Protein AF-A0A432GEK9-F1 (afdb_monomer_lite)

Radius of gyration: 18.97 Å; chains: 1; bounding box: 52×30×55 Å

pLDDT: mean 87.81, std 14.21, range [31.92, 98.75]

Foldseek 3Di:
DVLLVCLQVPALVCSLVVVVVVCCVPDPFQKKKKFKDFDDVADDTPDIDIGLFDPVLVVQCVVCVVVQQVRVVQVVDALAKDKSCVRPPLVRLCPDPCCVRHCLVRLALIKIKHWHADPFARIIIIIMGGHNDNVDYQDPVNSVVCSVCVVVSVVSSLSSNVVNVPVVDDPPDFDWDDPLQQFTRDGDPVVSVVQCVVPVPDGHRGRDPVVSCVSNDPPCVVVVPPD

Secondary structure (DSSP, 8-state):
-HHHHHHHHS-TTTHHHHHHHHHTTTS--SEEEEEEEEEESEEEEEEEEEES--HHHHHHHTTTGGG-HHHHHHHHSTT-EEEHHHHS-HHHHTTSHHIIIIIGGGT-SEEEEEEEE-TTT-EEEEEEEEES-TT-PPPHHHHHHHHHHHHHHHHHHHHHHHHHHHHHS-TT---EEE-TTSBEEEE-HHHHHHHHHH-TT--SSBPPHHHHHHHH-GGGGGSTT--

Sequence (227 aa):
MELYRGTRSVTGSDFRKWALELLTRFVRFDSAFWGMGYMIDEIVVTAFTLHNQPLEMMVNYERWKELDPLVEHLACAPGTTIDMFDVISQEEFSKTEMYKDHSKPFGIEQTLATLAMDPVTRLLNAVSIYRSDPLQYFSPDEKAFMQFITPHLIEAATLNYFHGLLLEGEHGSSIVVSSHDGMLYQVESEVAGLLQREWPEWKGPALPEPLRQKVCGEDFSSYQQCH

Structure (mmCIF, N/CA/C/O backbone):
data_AF-A0A432GEK9-F1
#
_entry.id   AF-A0A432GEK9-F1
#
loop_
_atom_site.group_PDB
_atom_site.id
_atom_site.type_symbol
_atom_site.label_atom_id
_atom_site.label_alt_id
_atom_site.label_comp_id
_atom_site.label_asym_id
_atom_site.label_entity_id
_atom_site.label_seq_id
_atom_site.pdbx_PDB_ins_code
_atom_site.Cartn_x
_atom_site.Cartn_y
_atom_site.Cartn_z
_atom_site.occupancy
_atom_site.B_iso_or_equiv
_atom_site.auth_seq_id
_atom_site.auth_comp_id
_atom_site.auth_asym_id
_atom_site.auth_atom_id
_atom_site.pdbx_PDB_model_num
ATOM 1 N N . MET A 1 1 ? -15.568 -4.581 -15.318 1.00 70.06 1 MET A N 1
ATOM 2 C CA . MET A 1 1 ? -15.703 -3.864 -16.612 1.00 70.06 1 MET A CA 1
ATOM 3 C C . MET A 1 1 ? -15.447 -2.369 -16.482 1.00 70.06 1 MET A C 1
ATOM 5 O O . MET A 1 1 ? -14.711 -1.855 -17.305 1.00 70.06 1 MET A O 1
ATOM 9 N N . GLU A 1 2 ? -16.015 -1.668 -15.495 1.00 91.94 2 GLU A N 1
ATOM 10 C CA . GLU A 1 2 ? -15.808 -0.215 -15.339 1.00 91.94 2 GLU A CA 1
ATOM 11 C C . GLU A 1 2 ? -14.347 0.149 -15.031 1.00 91.94 2 GLU A C 1
ATOM 13 O O . GLU A 1 2 ? -13.762 0.914 -15.789 1.00 91.94 2 GLU A O 1
ATOM 18 N N . LEU A 1 3 ? -13.726 -0.502 -14.036 1.00 92.69 3 LEU A N 1
ATOM 19 C CA . LEU A 1 3 ? -12.308 -0.323 -13.681 1.00 92.69 3 LEU A CA 1
ATOM 20 C C . LEU A 1 3 ? -11.372 -0.399 -14.904 1.00 92.69 3 LEU A C 1
ATOM 22 O O . LEU A 1 3 ? -10.622 0.530 -15.181 1.00 92.69 3 LEU A O 1
ATOM 26 N N . TYR A 1 4 ? -11.485 -1.473 -15.691 1.00 91.88 4 TYR A N 1
ATOM 27 C CA . TYR A 1 4 ? -10.671 -1.674 -16.893 1.00 91.88 4 TYR A CA 1
ATOM 28 C C . TYR A 1 4 ? -11.045 -0.769 -18.074 1.00 91.88 4 TYR A C 1
ATOM 30 O O . TYR A 1 4 ? -10.225 -0.567 -18.959 1.00 91.88 4 TYR A O 1
ATOM 38 N N . ARG A 1 5 ? -12.265 -0.218 -18.129 1.00 89.56 5 ARG A N 1
ATOM 39 C CA . ARG A 1 5 ? -12.601 0.825 -19.116 1.00 89.56 5 ARG A CA 1
ATOM 40 C C . ARG A 1 5 ? -11.916 2.142 -18.765 1.00 89.56 5 ARG A C 1
ATOM 42 O O . ARG A 1 5 ? -11.443 2.826 -19.668 1.00 89.56 5 ARG A O 1
ATOM 49 N N . GLY A 1 6 ? -11.817 2.439 -17.468 1.00 88.44 6 GLY A N 1
ATOM 50 C CA . GLY A 1 6 ? -11.138 3.620 -16.942 1.00 88.44 6 GLY A CA 1
ATOM 51 C C . GLY A 1 6 ? -9.691 3.752 -17.410 1.00 88.44 6 GLY A C 1
ATOM 52 O O . GLY A 1 6 ? -9.223 4.869 -17.599 1.00 88.44 6 GLY A O 1
ATOM 53 N N . THR A 1 7 ? -9.004 2.637 -17.688 1.00 89.12 7 THR A N 1
ATOM 54 C CA . THR A 1 7 ? -7.581 2.644 -18.072 1.00 89.12 7 THR A CA 1
ATOM 55 C C . THR A 1 7 ? -7.296 3.405 -19.363 1.00 89.12 7 THR A C 1
ATOM 57 O O . THR A 1 7 ? -6.169 3.843 -19.566 1.00 89.12 7 THR A O 1
ATOM 60 N N . ARG A 1 8 ? -8.309 3.591 -20.219 1.00 85.12 8 ARG A N 1
ATOM 61 C CA . ARG A 1 8 ? -8.209 4.330 -21.487 1.00 85.12 8 ARG A CA 1
ATOM 62 C C . ARG A 1 8 ? -8.880 5.700 -21.454 1.00 85.12 8 ARG A C 1
ATOM 64 O O . ARG A 1 8 ? -8.660 6.501 -22.351 1.00 85.12 8 ARG A O 1
ATOM 71 N N . SER A 1 9 ? -9.763 5.940 -20.485 1.00 83.12 9 SER A N 1
ATOM 72 C CA . SER A 1 9 ? -10.611 7.138 -20.448 1.00 83.12 9 SER A CA 1
ATOM 73 C C . SER A 1 9 ? -10.241 8.122 -19.344 1.00 83.12 9 SER A C 1
ATOM 75 O O . SER A 1 9 ? -10.678 9.267 -19.400 1.00 83.12 9 SER A O 1
ATOM 77 N N . VAL A 1 10 ? -9.489 7.685 -18.333 1.00 84.81 10 VAL A N 1
ATOM 78 C CA . VAL A 1 10 ? -9.011 8.528 -17.232 1.00 84.81 10 VAL A CA 1
ATOM 79 C C . VAL A 1 10 ? -7.531 8.829 -17.445 1.00 84.81 10 VAL A C 1
ATOM 81 O O . VAL A 1 10 ? -6.749 7.945 -17.799 1.00 84.81 10 VAL A O 1
ATOM 84 N N . THR A 1 11 ? -7.152 10.085 -17.236 1.00 79.88 11 THR A N 1
ATOM 85 C CA . THR A 1 11 ? -5.766 10.559 -17.274 1.00 79.88 11 THR A CA 1
ATOM 86 C C . THR A 1 11 ? -4.898 9.827 -16.250 1.00 79.88 11 THR A C 1
ATOM 88 O O . THR A 1 11 ? -5.346 9.527 -15.142 1.00 79.88 11 THR A O 1
ATOM 91 N N . GLY A 1 12 ? -3.631 9.585 -16.605 1.00 72.69 12 GLY A N 1
ATOM 92 C CA . GLY A 1 12 ? -2.676 8.847 -15.767 1.00 72.69 12 GLY A CA 1
ATOM 93 C C . GLY A 1 12 ? -2.560 9.371 -14.333 1.00 72.69 12 GLY A C 1
ATOM 94 O O . GLY A 1 12 ? -2.533 8.596 -13.378 1.00 72.69 12 GLY A O 1
ATOM 95 N N . SER A 1 13 ? -2.560 10.697 -14.171 1.00 73.00 13 SER A N 1
ATOM 96 C CA . SER A 1 13 ? -2.470 11.373 -12.871 1.00 73.00 13 SER A CA 1
ATOM 97 C C . SER A 1 13 ? -3.665 11.118 -11.950 1.00 73.00 13 SER A C 1
ATOM 99 O O . SER A 1 13 ? -3.506 11.133 -10.731 1.00 73.00 13 SER A O 1
ATOM 101 N N . ASP A 1 14 ? -4.851 10.872 -12.510 1.00 87.50 14 ASP A N 1
ATOM 102 C CA . ASP A 1 14 ? -6.108 10.821 -11.756 1.00 87.50 14 ASP A CA 1
ATOM 103 C C . ASP A 1 14 ? -6.648 9.400 -11.580 1.00 87.50 14 ASP A C 1
ATOM 105 O O . ASP A 1 14 ? -7.548 9.179 -10.765 1.00 87.50 14 ASP A O 1
ATOM 109 N N . PHE A 1 15 ? -6.094 8.418 -12.297 1.00 93.50 15 PHE A N 1
ATOM 110 C CA . PHE A 1 15 ? -6.635 7.061 -12.337 1.00 93.50 15 PHE A CA 1
ATOM 111 C C . PHE A 1 15 ? -6.737 6.407 -10.959 1.00 93.50 15 PHE A C 1
ATOM 113 O O . PHE A 1 15 ? -7.796 5.886 -10.619 1.00 93.50 15 PHE A O 1
ATOM 120 N N . ARG A 1 16 ? -5.683 6.456 -10.131 1.00 95.19 16 ARG A N 1
ATOM 121 C CA . ARG A 1 16 ? -5.723 5.854 -8.783 1.00 95.19 16 ARG A CA 1
ATOM 122 C C . ARG A 1 16 ? -6.788 6.498 -7.901 1.00 95.19 16 ARG A C 1
ATOM 124 O O 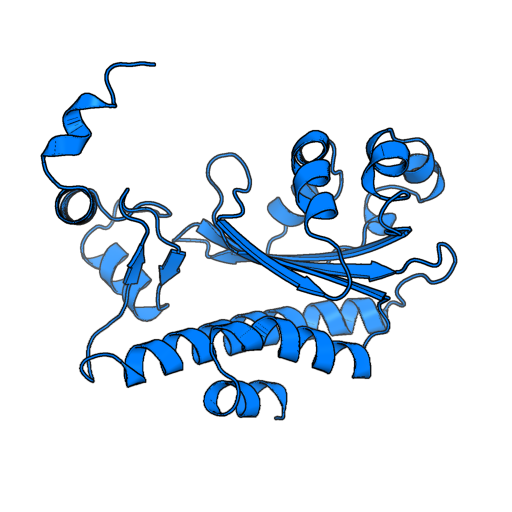. ARG A 1 16 ? -7.521 5.792 -7.216 1.00 95.19 16 ARG A O 1
ATOM 131 N N . LYS A 1 17 ? -6.918 7.827 -7.955 1.00 95.25 17 LYS A N 1
ATOM 132 C CA . LYS A 1 17 ? -7.940 8.559 -7.197 1.00 95.25 17 LYS A CA 1
ATOM 133 C C . LYS A 1 17 ? -9.342 8.168 -7.661 1.00 95.25 17 LYS A C 1
ATOM 135 O O . LYS A 1 17 ? -10.204 7.894 -6.833 1.00 95.25 17 LYS A O 1
ATOM 140 N N . TRP A 1 18 ? -9.549 8.092 -8.973 1.00 96.50 18 TRP A N 1
ATOM 141 C CA . TRP A 1 18 ? -10.802 7.633 -9.568 1.00 96.50 18 TRP A CA 1
ATOM 142 C C . TRP A 1 18 ? -11.123 6.173 -9.215 1.00 96.50 18 TRP A C 1
ATOM 144 O O . TRP A 1 18 ? -12.268 5.849 -8.916 1.00 96.50 18 TRP A O 1
ATOM 154 N N . ALA A 1 19 ? -10.125 5.290 -9.208 1.00 97.50 19 ALA A N 1
ATOM 155 C CA . ALA A 1 19 ? -10.302 3.884 -8.868 1.00 97.50 19 ALA A CA 1
ATOM 156 C C . ALA A 1 19 ? -10.659 3.693 -7.384 1.00 97.50 19 ALA A C 1
ATOM 158 O O . ALA A 1 19 ? -11.518 2.868 -7.072 1.00 97.50 19 ALA A O 1
ATOM 159 N N . LEU A 1 20 ? -10.068 4.488 -6.482 1.00 97.56 20 LEU A N 1
ATOM 160 C CA . LEU A 1 20 ? -10.478 4.545 -5.075 1.00 97.56 20 LEU A CA 1
ATOM 161 C C . LEU A 1 20 ? -11.913 5.070 -4.941 1.00 97.56 20 LEU A C 1
ATOM 163 O O . LEU A 1 20 ? -12.715 4.455 -4.251 1.00 97.56 20 LEU A O 1
ATOM 167 N N . GLU A 1 21 ? -12.288 6.127 -5.663 1.00 96.25 21 GLU A N 1
ATOM 168 C CA . GLU A 1 21 ? -13.678 6.608 -5.681 1.00 96.25 21 GLU A CA 1
ATOM 169 C C . GLU A 1 21 ? -14.650 5.513 -6.155 1.00 96.25 21 GLU A C 1
ATOM 171 O O . GLU A 1 21 ? -15.687 5.281 -5.538 1.00 96.25 21 GLU A O 1
ATOM 176 N N . LEU A 1 22 ? -14.300 4.772 -7.211 1.00 96.38 22 LEU A N 1
ATOM 177 C CA . LEU A 1 22 ? -15.093 3.646 -7.711 1.00 96.38 22 LEU A CA 1
ATOM 178 C C . LEU A 1 22 ? -15.239 2.530 -6.663 1.00 96.38 22 LEU A C 1
ATOM 180 O O . LEU A 1 22 ? -16.301 1.908 -6.581 1.00 96.38 22 LEU A O 1
ATOM 184 N N . LEU A 1 23 ? -14.198 2.283 -5.861 1.00 97.25 23 LEU A N 1
ATOM 185 C CA . LEU A 1 23 ? -14.187 1.261 -4.813 1.00 97.25 23 LEU A CA 1
ATOM 186 C C . LEU A 1 23 ? -15.225 1.537 -3.712 1.00 97.25 23 LEU A C 1
ATOM 188 O O . LEU A 1 23 ? -15.816 0.586 -3.196 1.00 97.25 23 LEU A O 1
ATOM 192 N N . THR A 1 24 ? -15.517 2.812 -3.417 1.00 96.38 24 THR A N 1
ATOM 193 C CA . THR A 1 24 ? -16.504 3.218 -2.389 1.00 96.38 24 THR A CA 1
ATOM 194 C C . THR A 1 24 ? -17.908 2.653 -2.636 1.00 96.38 24 THR A C 1
ATOM 196 O O . THR A 1 24 ? -18.704 2.503 -1.710 1.00 96.38 24 THR A O 1
ATOM 199 N N . ARG A 1 25 ? -18.224 2.289 -3.888 1.00 94.94 25 ARG A N 1
ATOM 200 C CA . ARG A 1 25 ? -19.512 1.691 -4.280 1.00 94.94 25 ARG A CA 1
ATOM 201 C C . ARG A 1 25 ? -19.680 0.243 -3.818 1.00 94.94 25 ARG A C 1
ATOM 203 O O . ARG A 1 25 ? -20.795 -0.271 -3.882 1.00 94.94 25 ARG A O 1
ATOM 210 N N . PHE A 1 26 ? -18.597 -0.416 -3.409 1.00 95.12 26 PHE A N 1
ATOM 211 C CA . PHE A 1 26 ? -18.577 -1.842 -3.071 1.00 95.12 26 PHE A CA 1
ATOM 212 C C . PHE A 1 26 ? -18.124 -2.105 -1.638 1.00 95.12 26 PHE A C 1
ATOM 214 O O . PHE A 1 26 ? -18.620 -3.038 -1.015 1.00 95.12 26 PHE A O 1
ATOM 221 N N . VAL A 1 27 ? -17.221 -1.277 -1.111 1.00 96.25 27 VAL A N 1
ATOM 222 C CA . VAL A 1 27 ? -16.792 -1.322 0.290 1.00 96.25 27 VAL A CA 1
ATOM 223 C C . VAL A 1 27 ? -16.884 0.078 0.857 1.00 96.25 27 VAL A C 1
ATOM 225 O O . VAL A 1 27 ? -16.366 1.027 0.273 1.00 96.25 27 VAL A O 1
ATOM 228 N N . ARG A 1 28 ? -17.531 0.211 2.014 1.00 96.38 28 ARG A N 1
ATOM 229 C CA . ARG A 1 28 ? -17.594 1.492 2.713 1.00 96.38 28 ARG A CA 1
ATOM 230 C C . ARG A 1 28 ? -16.255 1.776 3.387 1.00 96.38 28 ARG A C 1
ATOM 232 O O . ARG A 1 28 ? -15.799 0.974 4.198 1.00 96.38 28 ARG A O 1
ATOM 239 N N . PHE A 1 29 ? -15.679 2.931 3.103 1.00 98.50 29 PHE A N 1
ATOM 240 C CA . PHE A 1 29 ? -14.544 3.514 3.811 1.00 98.50 29 PHE A CA 1
ATOM 241 C C . PHE A 1 29 ? -14.642 5.037 3.699 1.00 98.50 29 PHE A C 1
ATOM 243 O O . PHE A 1 29 ? -15.297 5.549 2.791 1.00 98.50 29 PHE A O 1
ATOM 250 N N . ASP A 1 30 ? -14.026 5.748 4.635 1.00 98.44 30 ASP A N 1
ATOM 251 C CA . ASP A 1 30 ? -14.094 7.212 4.697 1.00 98.44 30 ASP A CA 1
ATOM 252 C C . ASP A 1 30 ? -12.885 7.853 4.018 1.00 98.44 30 ASP A C 1
ATOM 254 O O . ASP A 1 30 ? -12.977 8.946 3.457 1.00 98.44 30 ASP A O 1
ATOM 258 N N . SER A 1 31 ? -11.745 7.160 4.056 1.00 98.69 31 SER A N 1
ATOM 259 C CA . SER A 1 31 ? -10.499 7.629 3.470 1.00 98.69 31 SER A CA 1
ATOM 260 C C . SER A 1 31 ? -9.586 6.466 3.062 1.00 98.69 31 SER A C 1
ATOM 262 O O . SER A 1 31 ? -9.812 5.326 3.469 1.00 98.69 31 SER A O 1
ATOM 264 N N . ALA A 1 32 ? -8.587 6.716 2.214 1.00 98.56 32 ALA A N 1
ATOM 265 C CA . ALA A 1 32 ? -7.681 5.674 1.732 1.00 98.56 32 ALA A CA 1
ATOM 266 C C . ALA A 1 32 ? -6.294 6.207 1.357 1.00 98.56 32 ALA A C 1
ATOM 268 O O . ALA A 1 32 ? -6.116 7.385 1.028 1.00 98.56 32 ALA A O 1
ATOM 269 N N . PHE A 1 33 ? -5.333 5.290 1.347 1.00 98.25 33 PHE A N 1
ATOM 270 C CA . PHE A 1 33 ? -3.965 5.466 0.885 1.00 98.25 33 PHE A CA 1
ATOM 271 C C . PHE A 1 33 ? -3.659 4.428 -0.195 1.00 98.25 33 PHE A C 1
ATOM 273 O O . PHE A 1 33 ? -3.941 3.242 -0.035 1.00 98.25 33 PHE A O 1
ATOM 280 N N . TRP A 1 34 ? -3.051 4.871 -1.290 1.00 98.00 34 TRP A N 1
ATOM 281 C CA . TRP A 1 34 ? -2.464 3.987 -2.289 1.00 98.00 34 TRP A CA 1
ATOM 282 C C . TRP A 1 34 ? -1.038 4.431 -2.585 1.00 98.00 34 TRP A C 1
ATOM 284 O O . TRP A 1 34 ? -0.821 5.397 -3.317 1.00 98.00 34 TRP A O 1
ATOM 294 N N . GLY A 1 35 ? -0.076 3.728 -1.999 1.00 95.19 35 GLY A N 1
ATOM 295 C CA . GLY A 1 35 ? 1.353 3.951 -2.160 1.00 95.19 35 GLY A CA 1
ATOM 296 C C . GLY A 1 35 ? 1.984 3.031 -3.195 1.00 95.19 35 GLY A C 1
ATOM 297 O O . GLY A 1 35 ? 1.557 1.895 -3.392 1.00 95.19 35 GLY A O 1
ATOM 298 N N . MET A 1 36 ? 3.037 3.529 -3.822 1.00 94.25 36 MET A N 1
ATOM 299 C CA . MET A 1 36 ? 3.955 2.787 -4.671 1.00 94.25 36 MET A CA 1
ATOM 300 C C . MET A 1 36 ? 5.375 3.043 -4.199 1.00 94.25 36 MET A C 1
ATOM 302 O O . MET A 1 36 ? 5.686 4.121 -3.685 1.00 94.25 36 MET A O 1
ATOM 306 N N . GLY A 1 37 ? 6.243 2.074 -4.431 1.00 93.50 37 GLY A N 1
ATOM 307 C CA . GLY A 1 37 ? 7.660 2.234 -4.174 1.00 93.50 37 GLY A CA 1
ATOM 308 C C . GLY A 1 37 ? 8.371 0.902 -4.244 1.00 93.50 37 GLY A C 1
ATOM 309 O O . GLY A 1 37 ? 8.069 0.088 -5.118 1.00 93.50 37 GLY A O 1
ATOM 310 N N . TYR A 1 38 ? 9.297 0.670 -3.327 1.00 93.62 38 TYR A N 1
ATOM 311 C CA . TYR A 1 38 ? 10.109 -0.539 -3.312 1.00 93.62 38 TYR A CA 1
ATOM 312 C C . TYR A 1 38 ? 10.504 -0.944 -1.893 1.00 93.62 38 TYR A C 1
ATOM 314 O O . TYR A 1 38 ? 10.370 -0.165 -0.951 1.00 93.62 38 TYR A O 1
ATOM 322 N N . MET A 1 39 ? 11.007 -2.169 -1.745 1.00 90.38 39 MET A N 1
ATOM 323 C CA . MET A 1 39 ? 11.546 -2.668 -0.480 1.00 90.38 39 MET A CA 1
ATOM 324 C C . MET A 1 39 ? 13.062 -2.887 -0.564 1.00 90.38 39 MET A C 1
ATOM 326 O O . MET A 1 39 ? 13.514 -3.749 -1.325 1.00 90.38 39 MET A O 1
ATOM 330 N N . ILE A 1 40 ? 13.820 -2.147 0.252 1.00 86.12 40 ILE A N 1
ATOM 331 C CA . ILE A 1 40 ? 15.265 -2.319 0.496 1.00 86.12 40 ILE A CA 1
ATOM 332 C C . ILE A 1 40 ? 15.456 -2.285 2.007 1.00 86.12 40 ILE A C 1
ATOM 334 O O . ILE A 1 40 ? 15.499 -1.202 2.579 1.00 86.12 40 ILE A O 1
ATOM 338 N N . ASP A 1 41 ? 15.510 -3.458 2.637 1.00 84.94 41 ASP A N 1
ATOM 339 C CA . ASP A 1 41 ? 15.482 -3.671 4.096 1.00 84.94 41 ASP A CA 1
ATOM 340 C C . ASP A 1 41 ? 14.193 -3.177 4.793 1.00 84.94 41 ASP A C 1
ATOM 342 O O . ASP A 1 41 ? 13.606 -3.907 5.587 1.00 84.94 41 ASP A O 1
ATOM 346 N N . GLU A 1 42 ? 13.681 -2.011 4.407 1.00 87.50 42 GLU A N 1
ATOM 347 C CA . GLU A 1 42 ? 12.404 -1.413 4.784 1.00 87.50 42 GLU A CA 1
ATOM 348 C C . GLU A 1 42 ? 11.558 -1.044 3.550 1.00 87.50 42 GLU A C 1
ATOM 350 O O . GLU A 1 42 ? 12.017 -1.075 2.402 1.00 87.50 42 GLU A O 1
ATOM 355 N N . ILE A 1 43 ? 10.288 -0.701 3.782 1.00 89.88 43 ILE A N 1
ATOM 356 C CA . ILE A 1 43 ? 9.393 -0.174 2.746 1.00 89.88 43 ILE A CA 1
ATOM 357 C C . ILE A 1 43 ? 9.714 1.299 2.511 1.00 89.88 43 ILE A C 1
ATOM 359 O O . ILE A 1 43 ? 9.591 2.125 3.415 1.00 89.88 43 ILE A O 1
ATOM 363 N N . VAL A 1 44 ? 10.011 1.640 1.261 1.00 90.81 44 VAL A N 1
ATOM 364 C CA . VAL A 1 44 ? 10.173 3.020 0.808 1.00 90.81 44 VAL A CA 1
ATOM 365 C C . VAL A 1 44 ? 9.022 3.362 -0.127 1.00 90.81 44 VAL A C 1
ATOM 367 O O . VAL A 1 44 ? 8.870 2.746 -1.181 1.00 90.81 44 VAL A O 1
ATOM 370 N N . VAL A 1 45 ? 8.213 4.355 0.247 1.00 91.25 45 VAL A N 1
ATOM 371 C CA . VAL A 1 45 ? 7.133 4.889 -0.595 1.00 91.25 45 VAL A CA 1
ATOM 372 C C . VAL A 1 45 ? 7.683 6.053 -1.416 1.00 91.25 45 VAL A C 1
ATOM 374 O O . VAL A 1 45 ? 8.111 7.060 -0.861 1.00 91.25 45 VAL A O 1
ATOM 377 N N . THR A 1 46 ? 7.659 5.936 -2.742 1.00 87.75 46 THR A N 1
ATOM 378 C CA . THR A 1 46 ? 8.187 6.961 -3.661 1.00 87.75 46 THR A CA 1
ATOM 379 C C . THR A 1 46 ? 7.095 7.829 -4.273 1.00 87.75 46 THR A C 1
ATOM 381 O O . THR A 1 46 ? 7.336 8.973 -4.652 1.00 87.75 46 THR A O 1
ATOM 384 N N . ALA A 1 47 ? 5.877 7.303 -4.367 1.00 89.69 47 ALA A N 1
ATOM 385 C CA . ALA A 1 47 ? 4.718 8.030 -4.852 1.00 89.69 47 ALA A CA 1
ATOM 386 C C . ALA A 1 47 ? 3.453 7.465 -4.216 1.00 89.69 47 ALA A C 1
ATOM 388 O O . ALA A 1 47 ? 3.362 6.274 -3.933 1.00 89.69 47 ALA A O 1
ATOM 389 N N . PHE A 1 48 ? 2.450 8.311 -4.013 1.00 94.44 48 PHE A N 1
ATOM 390 C CA . PHE A 1 48 ? 1.199 7.873 -3.412 1.00 94.44 48 PHE A CA 1
ATOM 391 C C . PHE A 1 48 ? 0.003 8.676 -3.911 1.00 94.44 48 PHE A C 1
ATOM 393 O O . PHE A 1 48 ? 0.117 9.707 -4.575 1.00 94.44 48 PHE A O 1
ATOM 400 N N . THR A 1 49 ? -1.182 8.170 -3.608 1.00 96.06 49 THR A N 1
ATOM 401 C CA . THR A 1 49 ? -2.459 8.831 -3.836 1.00 96.06 49 THR A CA 1
ATOM 402 C C . THR A 1 49 ? -3.290 8.716 -2.569 1.00 96.06 49 THR A C 1
ATOM 404 O O . THR A 1 49 ? -3.445 7.626 -2.026 1.00 96.06 49 THR A O 1
ATOM 407 N N . LEU A 1 50 ? -3.813 9.850 -2.105 1.00 97.00 50 LEU A N 1
ATOM 408 C CA . LEU A 1 50 ? -4.711 9.921 -0.958 1.00 97.00 50 LEU A CA 1
ATOM 409 C C . LEU A 1 50 ? -6.146 10.137 -1.435 1.00 97.00 50 LEU A C 1
ATOM 411 O O . LEU A 1 50 ? -6.403 10.937 -2.340 1.00 97.00 50 LEU A O 1
ATOM 415 N N . HIS A 1 51 ? -7.083 9.452 -0.793 1.00 97.31 51 HIS A N 1
ATOM 416 C CA . HIS A 1 51 ? -8.514 9.708 -0.905 1.00 97.31 51 HIS A CA 1
ATOM 417 C C . HIS A 1 51 ? -9.010 10.181 0.461 1.00 97.31 51 HIS A C 1
ATOM 419 O O . HIS A 1 51 ? -8.876 9.454 1.440 1.00 97.31 51 HIS A O 1
ATOM 425 N N . ASN A 1 52 ? -9.539 11.406 0.531 1.00 97.50 52 ASN A N 1
ATOM 426 C CA . ASN A 1 52 ? -10.043 12.039 1.758 1.00 97.50 52 ASN A CA 1
ATOM 427 C C . ASN A 1 52 ? -9.071 12.022 2.959 1.00 97.50 52 ASN A C 1
ATOM 429 O O . ASN A 1 52 ? -9.512 12.047 4.103 1.00 97.50 52 ASN A O 1
ATOM 433 N N . GLN A 1 53 ? -7.757 12.018 2.706 1.00 98.00 53 GLN A N 1
ATOM 434 C CA . GLN A 1 53 ? -6.726 12.295 3.711 1.00 98.00 53 GLN A CA 1
ATOM 435 C C . GLN A 1 53 ? -5.910 13.528 3.301 1.00 98.00 53 GLN A C 1
ATOM 437 O O . GLN A 1 53 ? -5.649 13.712 2.106 1.00 98.00 53 GLN A O 1
ATOM 442 N N . PRO A 1 54 ? -5.493 14.370 4.261 1.00 97.38 54 PRO A N 1
ATOM 443 C CA . PRO A 1 54 ? -4.598 15.487 4.005 1.00 97.38 54 PRO A CA 1
ATOM 444 C C . PRO A 1 54 ? -3.142 14.992 3.885 1.00 97.38 54 PRO A C 1
ATOM 446 O O . PRO A 1 54 ? -2.795 13.924 4.391 1.00 97.38 54 PRO A O 1
ATOM 449 N N . LEU A 1 55 ? -2.265 15.757 3.225 1.00 95.06 55 LEU A N 1
ATOM 450 C CA . LEU A 1 55 ? -0.852 15.367 3.052 1.00 95.06 55 LEU A CA 1
ATOM 451 C C . LEU A 1 55 ? -0.110 15.262 4.391 1.00 95.06 55 LEU A C 1
ATOM 453 O O . LEU A 1 55 ? 0.803 14.452 4.543 1.00 95.06 55 LEU A O 1
ATOM 457 N N . GLU A 1 56 ? -0.538 16.046 5.375 1.00 97.38 56 GLU A N 1
ATOM 458 C CA . GLU A 1 56 ? -0.060 16.051 6.753 1.00 97.38 56 GLU A CA 1
ATOM 459 C C . GLU A 1 56 ? -0.172 14.671 7.412 1.00 97.38 56 GLU A C 1
ATOM 461 O O . GLU A 1 56 ? 0.645 14.352 8.276 1.00 97.38 56 GLU A O 1
ATOM 466 N N . MET A 1 57 ? -1.125 13.837 6.972 1.00 97.38 57 MET A N 1
ATOM 467 C CA . MET A 1 57 ? -1.250 12.450 7.420 1.00 97.38 57 MET A CA 1
ATOM 468 C C . MET A 1 57 ? 0.031 11.671 7.117 1.00 97.38 57 MET A C 1
ATOM 470 O O . MET A 1 57 ? 0.605 11.078 8.027 1.00 97.38 57 MET A O 1
ATOM 474 N N 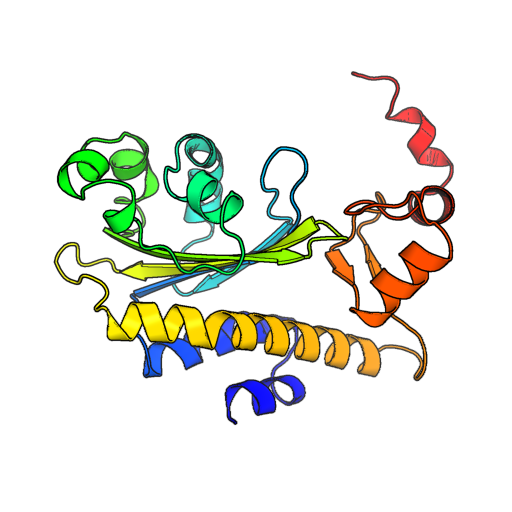. MET A 1 58 ? 0.543 11.761 5.884 1.00 95.62 58 MET A N 1
ATOM 475 C CA . MET A 1 58 ? 1.775 11.074 5.480 1.00 95.62 58 MET A CA 1
ATOM 476 C C . MET A 1 58 ? 3.009 11.645 6.177 1.00 95.62 58 MET A C 1
ATOM 478 O O . MET A 1 58 ? 3.856 10.892 6.644 1.00 95.62 58 MET A O 1
ATOM 482 N N . VAL A 1 59 ? 3.094 12.973 6.311 1.00 94.12 59 VAL A N 1
ATOM 483 C CA . VAL A 1 59 ? 4.208 13.621 7.029 1.00 94.12 59 VAL A CA 1
ATOM 484 C C . VAL A 1 59 ? 4.273 13.153 8.483 1.00 94.12 59 VAL A C 1
ATOM 486 O O . VAL A 1 59 ? 5.359 12.961 9.029 1.00 94.12 59 VAL A O 1
ATOM 489 N N . ASN A 1 60 ? 3.117 12.972 9.123 1.00 96.19 60 ASN A N 1
ATOM 490 C CA . ASN A 1 60 ? 3.065 12.436 10.472 1.00 96.19 60 ASN A CA 1
ATOM 491 C C . ASN A 1 60 ? 3.371 10.935 10.495 1.00 96.19 60 ASN A C 1
ATOM 493 O O . ASN A 1 60 ? 4.131 10.508 11.356 1.00 96.19 60 ASN A O 1
ATOM 497 N N . TYR A 1 61 ? 2.825 10.159 9.552 1.00 94.75 61 TYR A N 1
ATOM 498 C CA . TYR A 1 61 ? 3.050 8.715 9.443 1.00 94.75 61 TYR A CA 1
ATOM 499 C C . TYR A 1 61 ? 4.539 8.359 9.374 1.00 94.75 61 TYR A C 1
ATOM 501 O O . TYR A 1 61 ? 4.964 7.439 10.063 1.00 94.75 61 TYR A O 1
ATOM 509 N N . GLU A 1 62 ? 5.362 9.131 8.656 1.00 91.56 62 GLU A N 1
ATOM 510 C CA . GLU A 1 62 ? 6.816 8.894 8.585 1.00 91.56 62 GLU A CA 1
ATOM 511 C C . GLU A 1 62 ? 7.511 8.854 9.957 1.00 91.56 62 GLU A C 1
ATOM 513 O O . GLU A 1 62 ? 8.525 8.182 10.110 1.00 91.56 62 GLU A O 1
ATOM 518 N N . ARG A 1 63 ? 6.965 9.529 10.978 1.00 92.69 63 ARG A N 1
ATOM 519 C CA . ARG A 1 63 ? 7.504 9.502 12.352 1.00 92.69 63 ARG A CA 1
ATOM 520 C C . ARG A 1 63 ? 7.134 8.237 13.122 1.00 92.69 63 ARG A C 1
ATOM 522 O O . ARG A 1 63 ? 7.761 7.942 14.131 1.00 92.69 63 ARG A O 1
ATOM 529 N N . TRP A 1 64 ? 6.089 7.545 12.677 1.00 92.06 64 TRP A N 1
ATOM 530 C CA . TRP A 1 64 ? 5.459 6.431 13.382 1.00 92.06 64 TRP A CA 1
ATOM 531 C C . TRP A 1 64 ? 5.533 5.110 12.617 1.00 92.06 64 TRP A C 1
ATOM 533 O O . TRP A 1 64 ? 5.220 4.080 13.200 1.00 92.06 64 TRP A O 1
ATOM 543 N N . LYS A 1 65 ? 5.948 5.118 11.345 1.00 89.38 65 LYS A N 1
ATOM 544 C CA . LYS A 1 65 ? 5.934 3.944 10.459 1.00 89.38 65 LYS A CA 1
ATOM 545 C C . LYS A 1 65 ? 6.690 2.734 11.014 1.00 89.38 65 LYS A C 1
ATOM 547 O O . LYS A 1 65 ? 6.281 1.608 10.773 1.00 89.38 65 LYS A O 1
ATOM 552 N N . GLU A 1 66 ? 7.758 2.957 11.784 1.00 90.00 66 GLU A N 1
ATOM 553 C CA . GLU A 1 66 ? 8.537 1.885 12.427 1.00 90.00 66 GLU A CA 1
ATOM 554 C C . GLU A 1 66 ? 7.766 1.188 13.558 1.00 90.00 66 GLU A C 1
ATOM 556 O O . GLU A 1 66 ? 8.079 0.061 13.927 1.00 90.00 66 GLU A O 1
ATOM 561 N N . LEU A 1 67 ? 6.756 1.862 14.113 1.00 90.69 67 LEU A N 1
ATOM 562 C CA . LEU A 1 67 ? 5.885 1.354 15.169 1.00 90.69 67 LEU A CA 1
ATOM 563 C C . LEU A 1 67 ? 4.538 0.863 14.625 1.00 90.69 67 LEU A C 1
ATOM 565 O O . LEU A 1 67 ? 3.673 0.507 15.426 1.00 90.69 67 LEU A O 1
ATOM 569 N N . ASP A 1 68 ? 4.339 0.855 13.300 1.00 93.19 68 ASP A N 1
ATOM 570 C CA . ASP A 1 68 ? 3.113 0.351 12.686 1.00 93.19 68 ASP A CA 1
ATOM 571 C C . ASP A 1 68 ? 3.076 -1.185 12.745 1.00 93.19 68 ASP A C 1
ATOM 573 O O . ASP A 1 68 ? 3.820 -1.851 12.016 1.00 93.19 68 ASP A O 1
ATOM 577 N N . PRO A 1 69 ? 2.194 -1.782 13.573 1.00 92.06 69 PRO A N 1
ATOM 578 C CA . PRO A 1 69 ? 2.132 -3.232 13.718 1.00 92.06 69 PRO A CA 1
ATOM 579 C C . PRO A 1 69 ? 1.678 -3.934 12.429 1.00 92.06 69 PRO A C 1
ATOM 581 O O . PRO A 1 69 ? 1.930 -5.128 12.253 1.00 92.06 69 PRO A O 1
ATOM 584 N N . LEU A 1 70 ? 1.014 -3.225 11.512 1.00 94.62 70 LEU A N 1
ATOM 585 C CA . LEU A 1 70 ? 0.490 -3.796 10.277 1.00 94.62 70 LEU A CA 1
ATOM 586 C C . LEU A 1 70 ? 1.574 -3.955 9.205 1.00 94.62 70 LEU A C 1
ATOM 588 O O . LEU A 1 70 ? 1.503 -4.883 8.399 1.00 94.62 70 LEU A O 1
ATOM 592 N N . VAL A 1 71 ? 2.588 -3.085 9.202 1.00 92.19 71 VAL A N 1
ATOM 593 C CA . VAL A 1 71 ? 3.627 -3.043 8.160 1.00 92.19 71 VAL A CA 1
ATOM 594 C C . VAL A 1 71 ? 4.407 -4.353 8.073 1.00 92.19 71 VAL A C 1
ATOM 596 O O . VAL A 1 71 ? 4.573 -4.888 6.975 1.00 92.19 71 VAL A O 1
ATOM 599 N N . GLU A 1 72 ? 4.841 -4.905 9.208 1.00 91.19 72 GLU A N 1
ATOM 600 C CA . GLU A 1 72 ? 5.588 -6.170 9.236 1.00 91.19 72 GLU A CA 1
ATOM 601 C C . GLU A 1 72 ? 4.738 -7.331 8.698 1.00 91.19 72 GLU A C 1
ATOM 603 O O . GLU A 1 72 ? 5.183 -8.095 7.841 1.00 91.19 72 GLU A O 1
ATOM 608 N N . HIS A 1 73 ? 3.473 -7.410 9.115 1.00 95.06 73 HIS A N 1
ATOM 609 C CA . HIS A 1 73 ? 2.548 -8.453 8.669 1.00 95.06 73 HIS A CA 1
ATOM 610 C C . HIS A 1 73 ? 2.290 -8.381 7.159 1.00 95.06 73 HIS A C 1
ATOM 612 O O . HIS A 1 73 ? 2.306 -9.406 6.471 1.00 95.06 73 HIS A O 1
ATOM 618 N N . LEU A 1 74 ? 2.116 -7.171 6.622 1.00 95.50 74 LEU A N 1
ATOM 619 C CA . LEU A 1 74 ? 1.964 -6.938 5.186 1.00 95.50 74 LEU A CA 1
ATOM 620 C C . LEU A 1 74 ? 3.231 -7.314 4.403 1.00 95.50 74 LEU A C 1
ATOM 622 O O . LEU A 1 74 ? 3.136 -7.901 3.325 1.00 95.50 74 LEU A O 1
ATOM 626 N N . ALA A 1 75 ? 4.414 -7.005 4.939 1.00 92.38 75 ALA A N 1
ATOM 627 C CA . ALA A 1 75 ? 5.695 -7.345 4.323 1.00 92.38 75 ALA A CA 1
ATOM 628 C C . ALA A 1 75 ? 5.970 -8.859 4.320 1.00 92.38 75 ALA A C 1
ATOM 630 O O . ALA A 1 75 ? 6.544 -9.373 3.356 1.00 92.38 75 ALA A O 1
ATOM 631 N N . CYS A 1 76 ? 5.545 -9.579 5.364 1.00 93.50 76 CYS A N 1
ATOM 632 C CA . CYS A 1 76 ? 5.705 -11.030 5.484 1.00 93.50 76 CYS A CA 1
ATOM 633 C C . CYS A 1 76 ? 4.704 -11.837 4.647 1.00 93.50 76 CYS A C 1
ATOM 635 O O . CYS A 1 76 ? 5.002 -12.978 4.288 1.00 93.50 76 CYS A O 1
ATOM 637 N N . ALA A 1 77 ? 3.548 -11.264 4.302 1.00 94.56 77 ALA A N 1
ATOM 638 C CA . ALA A 1 77 ? 2.533 -11.921 3.480 1.00 94.56 77 ALA A CA 1
ATOM 639 C C . ALA A 1 77 ? 2.082 -11.072 2.269 1.00 94.56 77 ALA A C 1
ATOM 641 O O . ALA A 1 77 ? 0.886 -10.773 2.146 1.00 94.56 77 ALA A O 1
ATOM 642 N N . PRO A 1 78 ? 2.988 -10.711 1.332 1.00 95.69 78 PRO A N 1
ATOM 643 C CA . PRO A 1 78 ? 2.621 -9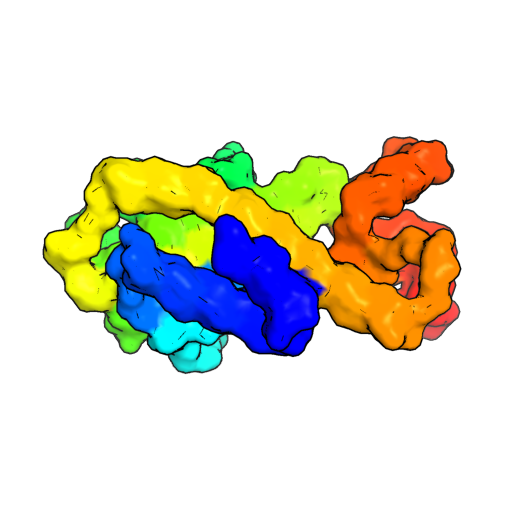.890 0.185 1.00 95.69 78 PRO A CA 1
ATOM 644 C C . PRO A 1 78 ? 1.491 -10.512 -0.641 1.00 95.69 78 PRO A C 1
ATOM 646 O O . PRO A 1 78 ? 1.477 -11.710 -0.917 1.00 95.69 78 PRO A O 1
ATOM 649 N N . GLY A 1 79 ? 0.545 -9.676 -1.054 1.00 96.69 79 GLY A N 1
ATOM 650 C CA . GLY A 1 79 ? -0.670 -10.058 -1.763 1.00 96.69 79 GLY A CA 1
ATOM 651 C C . GLY A 1 79 ? -1.832 -10.436 -0.846 1.00 96.69 79 GLY A C 1
ATOM 652 O O . GLY A 1 79 ? -2.932 -10.634 -1.356 1.00 96.69 79 GLY A O 1
ATOM 653 N N . THR A 1 80 ? -1.625 -10.499 0.472 1.00 98.06 80 THR A N 1
ATOM 654 C CA . THR A 1 80 ? -2.685 -10.791 1.446 1.00 98.06 80 THR A CA 1
ATOM 655 C C . THR A 1 80 ? -3.296 -9.501 1.980 1.00 98.06 80 THR A C 1
ATOM 657 O O . THR A 1 80 ? -2.579 -8.566 2.340 1.00 98.06 80 THR A O 1
ATOM 660 N N . THR A 1 81 ? -4.624 -9.449 2.043 1.00 98.50 81 THR A N 1
ATOM 661 C CA . THR A 1 81 ? -5.348 -8.388 2.741 1.00 98.50 81 THR A CA 1
ATOM 662 C C . THR A 1 81 ? -5.376 -8.675 4.234 1.00 98.50 81 THR A C 1
ATOM 664 O O . THR A 1 81 ? -5.814 -9.744 4.654 1.00 98.50 81 THR A O 1
ATOM 667 N N . ILE A 1 82 ? -4.952 -7.699 5.029 1.00 98.56 82 ILE A N 1
ATOM 668 C CA . ILE A 1 82 ? -4.836 -7.800 6.480 1.00 98.56 82 ILE A CA 1
ATOM 669 C C . ILE A 1 82 ? -5.624 -6.657 7.119 1.00 98.56 82 ILE A C 1
ATOM 671 O O . ILE A 1 82 ? -5.484 -5.492 6.738 1.00 98.56 82 ILE A O 1
ATOM 675 N N . ASP A 1 83 ? -6.475 -7.008 8.078 1.00 98.38 83 ASP A N 1
ATOM 676 C CA . ASP A 1 83 ? -7.125 -6.060 8.980 1.00 98.38 83 ASP A CA 1
ATOM 677 C C . ASP A 1 83 ? -6.206 -5.815 10.181 1.00 98.38 83 ASP A C 1
ATOM 679 O O . ASP A 1 83 ? -5.669 -6.764 10.758 1.00 98.38 83 ASP A O 1
ATOM 683 N N . MET A 1 84 ? -6.049 -4.554 10.582 1.00 97.50 84 MET A N 1
ATOM 684 C CA . MET A 1 84 ? -5.302 -4.171 11.785 1.00 97.50 84 MET A CA 1
ATOM 685 C C . MET A 1 84 ? -5.726 -4.981 13.016 1.00 97.50 84 MET A C 1
ATOM 687 O O . MET A 1 84 ? -4.881 -5.393 13.811 1.00 97.50 84 MET A O 1
ATOM 691 N N . PHE A 1 85 ? -7.021 -5.260 13.162 1.00 96.25 85 PHE A N 1
ATOM 692 C CA . PHE A 1 85 ? -7.540 -5.963 14.333 1.00 96.25 85 PHE A CA 1
ATOM 693 C C . PHE A 1 85 ? -7.447 -7.489 14.267 1.00 96.25 85 PHE A C 1
ATOM 695 O O . PHE A 1 85 ? -7.732 -8.152 15.264 1.00 96.25 85 PHE A O 1
ATOM 702 N N . ASP A 1 86 ? -6.962 -8.042 13.151 1.00 95.88 86 ASP A N 1
ATOM 703 C CA . ASP A 1 86 ? -6.486 -9.429 13.096 1.00 95.88 86 ASP A CA 1
ATOM 704 C C . ASP A 1 86 ? -5.033 -9.549 13.626 1.00 95.88 86 ASP A C 1
ATOM 706 O O . ASP A 1 86 ? -4.576 -10.654 13.915 1.00 95.88 86 ASP A O 1
ATOM 710 N N . VAL A 1 87 ? -4.317 -8.422 13.781 1.00 96.62 87 VAL A N 1
ATOM 711 C CA . VAL A 1 87 ? -2.916 -8.344 14.245 1.00 96.62 87 VAL A CA 1
ATOM 712 C C . VAL A 1 87 ? -2.811 -7.933 15.715 1.00 96.62 87 VAL A C 1
ATOM 714 O O . VAL A 1 87 ? -2.085 -8.550 16.492 1.00 96.62 87 VAL A O 1
ATOM 717 N N . ILE A 1 88 ? -3.525 -6.879 16.104 1.00 96.44 88 ILE A N 1
ATOM 718 C CA . ILE A 1 88 ? -3.510 -6.308 17.455 1.00 96.44 88 ILE A CA 1
ATOM 719 C C . ILE A 1 88 ? -4.946 -6.030 17.887 1.00 96.44 88 ILE A C 1
ATOM 721 O O . ILE A 1 88 ? -5.738 -5.526 17.099 1.00 96.44 88 ILE A O 1
ATOM 725 N N . SER A 1 89 ? -5.325 -6.331 19.132 1.00 96.31 89 SER A N 1
ATOM 726 C CA . SER A 1 89 ? -6.698 -6.035 19.558 1.00 96.31 89 SER A CA 1
ATOM 727 C C . SER A 1 89 ? -6.966 -4.524 19.548 1.00 96.31 89 SER A C 1
ATOM 729 O O . SER A 1 89 ? -6.076 -3.722 19.833 1.00 96.31 89 SER A O 1
ATOM 731 N N . GLN A 1 90 ? -8.209 -4.108 19.280 1.00 95.00 90 GLN A N 1
ATOM 732 C CA . GLN A 1 90 ? -8.573 -2.683 19.313 1.00 95.00 90 GLN A CA 1
ATOM 733 C C . GLN A 1 90 ? -8.252 -2.036 20.672 1.00 95.00 90 GLN A C 1
ATOM 735 O O . GLN A 1 90 ? -7.803 -0.890 20.731 1.00 95.00 90 GLN A O 1
ATOM 740 N N . GLU A 1 91 ? -8.436 -2.774 21.773 1.00 95.75 91 GLU A N 1
ATOM 741 C CA . GLU A 1 91 ? -8.109 -2.291 23.115 1.00 95.75 91 GLU A CA 1
ATOM 742 C C . GLU A 1 91 ? -6.608 -1.998 23.260 1.00 95.75 91 GLU A C 1
ATOM 744 O O . GLU A 1 91 ? -6.235 -0.939 23.770 1.00 95.75 91 GLU A O 1
ATOM 749 N N . GLU A 1 92 ? -5.744 -2.904 22.805 1.00 97.06 92 GLU A N 1
ATOM 750 C CA . GLU A 1 92 ? -4.291 -2.718 22.840 1.00 97.06 92 GLU A CA 1
ATOM 751 C C . GLU A 1 92 ? -3.848 -1.608 21.889 1.00 97.06 92 GLU A C 1
ATOM 753 O O . GLU A 1 92 ? -3.107 -0.715 22.306 1.00 97.06 92 GLU A O 1
ATOM 758 N N . PHE A 1 93 ? -4.365 -1.594 20.656 1.00 96.00 93 PHE A N 1
ATOM 759 C CA . PHE A 1 93 ? -4.044 -0.566 19.668 1.00 96.00 93 PHE A CA 1
ATOM 760 C C . PHE A 1 93 ? -4.385 0.832 20.186 1.00 96.00 93 PHE A C 1
ATOM 762 O O . PHE A 1 93 ? -3.547 1.731 20.115 1.00 96.00 93 PHE A O 1
ATOM 769 N N . SER A 1 94 ? -5.546 0.997 20.831 1.00 95.88 94 SER A N 1
ATOM 770 C CA . SER A 1 94 ? -5.989 2.282 21.395 1.00 95.88 94 SER A CA 1
ATOM 771 C C . SER A 1 94 ? -5.056 2.860 22.474 1.00 95.88 94 SER A C 1
ATOM 773 O O . SER A 1 94 ? -5.106 4.054 22.795 1.00 95.88 94 SER A O 1
ATOM 775 N N . LYS A 1 95 ? -4.190 2.023 23.060 1.00 96.75 95 LYS A N 1
ATOM 776 C CA . LYS A 1 95 ? -3.222 2.419 24.093 1.00 96.75 95 LYS A CA 1
ATOM 777 C C . LYS A 1 95 ? -1.876 2.843 23.504 1.00 96.75 95 LYS A C 1
ATOM 779 O O . LYS A 1 95 ? -1.132 3.533 24.209 1.00 96.75 95 LYS A O 1
ATOM 784 N N . THR A 1 96 ? -1.584 2.484 22.254 1.00 96.38 96 THR A N 1
ATOM 785 C CA . THR A 1 96 ? -0.323 2.810 21.571 1.00 96.38 96 THR A CA 1
ATOM 786 C C . THR A 1 96 ? -0.163 4.315 21.342 1.00 96.38 96 THR A C 1
ATOM 788 O O . THR A 1 96 ? -1.142 5.063 21.274 1.00 96.38 96 THR A O 1
ATOM 791 N N . GLU A 1 97 ? 1.085 4.773 21.237 1.00 95.81 97 GLU A N 1
ATOM 792 C CA . GLU A 1 97 ? 1.395 6.163 20.877 1.00 95.81 97 GLU A CA 1
ATOM 793 C C . GLU A 1 97 ? 1.015 6.448 19.420 1.00 95.81 97 GLU A C 1
ATOM 795 O O . GLU A 1 97 ? 0.348 7.443 19.154 1.00 95.81 97 GLU A O 1
ATOM 800 N N . MET A 1 98 ? 1.287 5.511 18.503 1.00 95.38 98 MET A N 1
ATOM 801 C CA . MET A 1 98 ? 0.864 5.607 17.103 1.00 95.38 98 MET A CA 1
ATOM 802 C C . MET A 1 98 ? -0.648 5.840 16.965 1.00 95.38 98 MET A C 1
ATOM 804 O O . MET A 1 98 ? -1.080 6.671 16.166 1.00 95.38 98 MET A O 1
ATOM 808 N N . TYR A 1 99 ? -1.491 5.147 17.735 1.00 97.00 99 TYR A N 1
ATOM 809 C CA . TYR A 1 99 ? -2.926 5.422 17.696 1.00 97.00 99 TYR A CA 1
ATOM 810 C C . TYR A 1 99 ? -3.245 6.850 18.153 1.00 97.00 99 TYR A C 1
ATOM 812 O O . TYR A 1 99 ? -3.974 7.566 17.468 1.00 97.00 99 TYR A O 1
ATOM 820 N N . LYS A 1 100 ? -2.692 7.282 19.291 1.00 97.12 100 LYS A N 1
ATOM 821 C CA . LYS A 1 100 ? -2.996 8.589 19.898 1.00 97.12 100 LYS A CA 1
ATOM 822 C C . LYS A 1 100 ? -2.504 9.763 19.055 1.00 97.12 100 LYS A C 1
ATOM 824 O O . LYS A 1 100 ? -3.230 10.747 18.933 1.00 97.12 100 LYS A O 1
ATOM 829 N N . ASP A 1 101 ? -1.318 9.632 18.473 1.00 97.25 101 ASP A N 1
ATOM 830 C CA . ASP A 1 101 ? -0.584 10.733 17.849 1.00 97.25 101 ASP A CA 1
ATOM 831 C C . ASP A 1 101 ? -0.585 10.667 16.316 1.00 97.25 101 ASP A C 1
ATOM 833 O O . ASP A 1 101 ? -0.175 11.623 15.654 1.00 97.25 101 ASP A O 1
ATOM 837 N N . HIS A 1 102 ? -1.072 9.572 15.726 1.00 97.75 102 HIS A N 1
ATOM 838 C CA . HIS A 1 102 ? -1.274 9.453 14.284 1.00 97.75 102 HIS A CA 1
ATOM 839 C C . HIS A 1 102 ? -2.691 9.008 13.928 1.00 97.75 102 HIS A C 1
ATOM 841 O O . HIS A 1 102 ? -3.441 9.790 13.351 1.00 97.75 102 HIS A O 1
ATOM 847 N N . SER A 1 103 ? -3.089 7.791 14.289 1.00 97.50 103 SER A N 1
ATOM 848 C CA . SER A 1 103 ? -4.313 7.196 13.731 1.00 97.50 103 SER A CA 1
ATOM 849 C C . SER A 1 103 ? -5.567 8.003 14.095 1.00 97.50 103 SER A C 1
ATOM 851 O O . SER A 1 103 ? -6.313 8.438 13.218 1.00 97.50 103 SER A O 1
ATOM 853 N N . LYS A 1 104 ? -5.747 8.326 15.378 1.00 97.69 104 LYS A N 1
ATOM 854 C CA . LYS A 1 104 ? -6.902 9.078 15.879 1.00 97.69 104 LYS A CA 1
ATOM 855 C C . LYS A 1 104 ? -6.989 10.516 15.332 1.00 97.69 104 LYS A C 1
ATOM 857 O O . LYS A 1 104 ? -8.069 10.890 14.874 1.00 97.69 104 LYS A O 1
ATOM 862 N N . PRO A 1 105 ? -5.915 11.338 15.321 1.00 98.06 105 PRO A N 1
ATOM 863 C CA . PRO A 1 105 ? -5.942 12.670 14.703 1.00 98.06 105 PRO A CA 1
ATOM 864 C C . PRO A 1 105 ? -6.385 12.696 13.235 1.00 98.06 105 PRO A C 1
ATOM 866 O O . PRO A 1 105 ? -6.992 13.678 12.810 1.00 98.06 105 PRO A O 1
ATOM 869 N N . PHE A 1 106 ? -6.107 11.631 12.476 1.00 98.38 106 PHE A N 1
ATOM 870 C CA . PHE A 1 106 ? -6.480 11.506 11.061 1.00 98.38 106 PHE A CA 1
ATOM 871 C C . PHE A 1 106 ? -7.738 10.651 10.830 1.00 98.38 106 PHE A C 1
ATOM 873 O O . PHE A 1 106 ? -8.043 10.306 9.688 1.00 98.38 106 PHE A O 1
ATOM 880 N N . GLY A 1 107 ? -8.489 10.320 11.889 1.00 98.12 107 GLY A N 1
ATOM 881 C CA . GLY A 1 107 ? -9.739 9.558 11.789 1.00 98.12 107 GLY A CA 1
ATOM 882 C C . GLY A 1 107 ? -9.551 8.131 11.266 1.00 98.12 107 GLY A C 1
ATOM 883 O O . GLY A 1 107 ? -10.419 7.614 10.568 1.00 98.12 107 GLY A O 1
ATOM 884 N N . ILE A 1 108 ? -8.407 7.516 11.557 1.00 98.31 108 ILE A N 1
ATOM 885 C CA . ILE A 1 108 ? -8.082 6.132 11.211 1.00 98.31 108 ILE A CA 1
ATOM 886 C C . ILE A 1 108 ? -8.405 5.269 12.435 1.00 98.31 108 ILE A C 1
ATOM 888 O O . ILE A 1 108 ? -7.572 5.066 13.315 1.00 98.31 108 ILE A O 1
ATOM 892 N N . GLU A 1 109 ? -9.646 4.800 12.513 1.00 98.06 109 GLU A N 1
ATOM 893 C CA . GLU A 1 109 ? -10.141 3.958 13.614 1.00 98.06 109 GLU A CA 1
ATOM 894 C C . GLU A 1 109 ? -10.187 2.471 13.233 1.00 98.06 109 GLU A C 1
ATOM 896 O O . GLU A 1 109 ? -10.137 1.595 14.094 1.00 98.06 109 GLU A O 1
ATOM 901 N N . GLN A 1 110 ? -10.276 2.182 11.934 1.00 97.94 110 GLN A N 1
ATOM 902 C CA . GLN A 1 110 ? -10.211 0.844 11.348 1.00 97.94 110 GLN A CA 1
ATOM 903 C C . GLN A 1 110 ? -9.309 0.904 10.119 1.00 97.94 110 GLN A C 1
ATOM 905 O O . GLN A 1 110 ? -9.449 1.833 9.319 1.00 97.94 110 GLN A O 1
ATOM 910 N N . THR A 1 111 ? -8.466 -0.108 9.920 1.00 98.44 111 THR A N 1
ATOM 911 C CA . THR A 1 111 ? -7.570 -0.195 8.759 1.00 98.44 111 THR A CA 1
ATOM 912 C C . THR A 1 111 ? -7.661 -1.574 8.129 1.00 98.44 111 THR A C 1
ATOM 914 O O . THR A 1 111 ? -7.452 -2.580 8.802 1.00 98.44 111 THR A O 1
ATOM 917 N N . LEU A 1 112 ? -7.907 -1.605 6.821 1.00 98.62 112 LEU A N 1
ATOM 918 C CA . LEU A 1 112 ? -7.793 -2.801 5.994 1.00 98.62 112 LEU A CA 1
ATOM 919 C C . LEU A 1 112 ? -6.796 -2.514 4.876 1.00 98.62 112 LEU A C 1
ATOM 921 O O . LEU A 1 112 ? -6.994 -1.579 4.098 1.00 98.62 112 LEU A O 1
ATOM 925 N N . ALA A 1 113 ? -5.725 -3.296 4.801 1.00 98.44 113 ALA A N 1
ATOM 926 C CA . ALA A 1 113 ? -4.611 -3.013 3.907 1.00 98.44 113 ALA A CA 1
ATOM 927 C C . ALA A 1 113 ? -4.158 -4.246 3.134 1.00 98.44 113 ALA A C 1
ATOM 929 O O . ALA A 1 113 ? -4.326 -5.376 3.575 1.00 98.44 113 ALA A O 1
ATOM 930 N N . THR A 1 114 ? -3.573 -4.028 1.962 1.00 98.56 114 THR A N 1
ATOM 931 C CA . THR A 1 114 ? -2.911 -5.058 1.156 1.00 98.56 114 THR A CA 1
ATOM 932 C C . THR A 1 114 ? -1.628 -4.479 0.591 1.00 98.56 114 THR A C 1
ATOM 934 O O . THR A 1 114 ? -1.649 -3.420 -0.037 1.00 98.56 114 THR A O 1
ATOM 937 N N . LEU A 1 115 ? -0.522 -5.194 0.767 1.00 97.56 115 LEU A N 1
ATO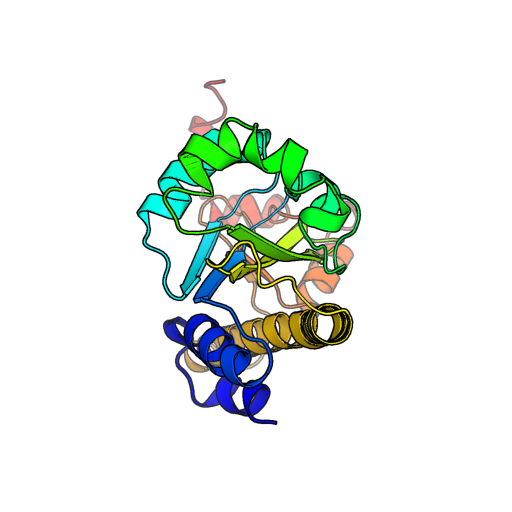M 938 C CA . LEU A 1 115 ? 0.751 -4.877 0.135 1.00 97.56 115 LEU A CA 1
ATOM 939 C C . LEU A 1 115 ? 1.036 -5.925 -0.928 1.00 97.56 115 LEU A C 1
ATOM 941 O O . LEU A 1 115 ? 1.253 -7.083 -0.603 1.00 97.56 115 LEU A O 1
ATOM 945 N N . ALA A 1 116 ? 1.032 -5.543 -2.198 1.00 96.50 116 ALA A N 1
ATOM 946 C CA . ALA A 1 116 ? 1.540 -6.381 -3.274 1.00 96.50 116 ALA A CA 1
ATOM 947 C C . ALA A 1 116 ? 3.005 -6.033 -3.523 1.00 96.50 116 ALA A C 1
ATOM 949 O O . ALA A 1 116 ? 3.367 -4.858 -3.531 1.00 96.50 116 ALA A O 1
ATOM 950 N N . MET A 1 117 ? 3.837 -7.040 -3.762 1.00 95.00 117 MET A N 1
ATOM 951 C CA . MET A 1 117 ? 5.250 -6.846 -4.055 1.00 95.00 117 MET A CA 1
ATOM 952 C C . MET A 1 117 ? 5.682 -7.810 -5.148 1.00 95.00 117 MET A C 1
ATOM 954 O O . MET A 1 117 ? 5.412 -9.009 -5.072 1.00 95.00 117 MET A O 1
ATOM 958 N N . ASP A 1 118 ? 6.367 -7.280 -6.153 1.00 91.12 118 ASP A N 1
ATOM 959 C CA . ASP A 1 118 ? 6.988 -8.086 -7.188 1.00 91.12 118 ASP A CA 1
ATOM 960 C C . ASP A 1 118 ? 8.241 -8.778 -6.615 1.00 91.12 118 ASP A C 1
ATOM 962 O O . ASP A 1 118 ? 9.123 -8.114 -6.055 1.00 91.12 118 ASP A O 1
ATOM 966 N N . PRO A 1 119 ? 8.350 -10.114 -6.716 1.00 87.44 119 PRO A N 1
ATOM 967 C CA . PRO A 1 119 ? 9.407 -10.867 -6.045 1.00 87.44 119 PRO A CA 1
ATOM 968 C C . PRO A 1 119 ? 10.799 -10.634 -6.646 1.00 87.44 119 PRO A C 1
ATOM 970 O O . PRO A 1 119 ? 11.797 -10.934 -5.991 1.00 87.44 119 PRO A O 1
ATOM 973 N N . VAL A 1 120 ? 10.879 -10.119 -7.876 1.00 86.19 120 VAL A N 1
ATOM 974 C CA . VAL A 1 120 ? 12.131 -9.927 -8.619 1.00 86.19 120 VAL A CA 1
ATOM 975 C C . VAL A 1 120 ? 12.644 -8.503 -8.465 1.00 86.19 120 VAL A C 1
ATOM 977 O O . VAL A 1 120 ? 13.780 -8.268 -8.053 1.00 86.19 120 VAL A O 1
ATOM 980 N N . THR A 1 121 ? 11.802 -7.547 -8.829 1.00 86.44 121 THR A N 1
ATOM 981 C CA . THR A 1 121 ? 12.123 -6.124 -8.866 1.00 86.44 121 THR A CA 1
ATOM 982 C C . THR A 1 121 ? 12.011 -5.486 -7.493 1.00 86.44 121 THR A C 1
ATOM 984 O O . THR A 1 121 ? 12.568 -4.413 -7.295 1.00 86.44 121 THR A O 1
ATOM 987 N N . ARG A 1 122 ? 11.309 -6.128 -6.546 1.00 92.12 122 ARG A N 1
ATOM 988 C CA . ARG A 1 122 ? 11.001 -5.588 -5.211 1.00 92.12 122 ARG A CA 1
ATOM 989 C C . ARG A 1 122 ? 10.166 -4.308 -5.248 1.00 92.12 122 ARG A C 1
ATOM 991 O O . ARG A 1 122 ? 10.036 -3.649 -4.218 1.00 92.12 122 ARG A O 1
ATOM 998 N N . LEU A 1 123 ? 9.581 -3.977 -6.403 1.00 93.00 123 LEU A N 1
ATOM 999 C CA . LEU A 1 123 ? 8.574 -2.931 -6.520 1.00 93.00 123 LEU A CA 1
ATOM 1000 C C . LEU A 1 123 ? 7.316 -3.354 -5.770 1.00 93.00 123 LEU A C 1
ATOM 1002 O O . LEU A 1 123 ? 6.924 -4.522 -5.811 1.00 93.00 123 LEU A O 1
ATOM 1006 N N . LEU A 1 124 ? 6.676 -2.405 -5.100 1.00 95.00 124 LEU A N 1
ATOM 1007 C CA . LEU A 1 124 ? 5.491 -2.659 -4.295 1.00 95.00 124 LEU A CA 1
ATOM 1008 C C . LEU A 1 124 ? 4.375 -1.658 -4.561 1.00 95.00 124 LEU A C 1
ATOM 1010 O O . LEU A 1 124 ? 4.600 -0.517 -4.964 1.00 95.00 124 LEU A O 1
ATOM 1014 N N . ASN A 1 125 ? 3.159 -2.120 -4.297 1.00 96.88 125 ASN A N 1
ATOM 1015 C CA . ASN A 1 125 ? 1.952 -1.320 -4.186 1.00 96.88 125 ASN A CA 1
ATOM 1016 C C . ASN A 1 125 ? 1.320 -1.609 -2.825 1.00 96.88 125 ASN A C 1
ATOM 1018 O O . ASN A 1 125 ? 1.059 -2.766 -2.507 1.00 96.88 125 ASN A O 1
ATOM 1022 N N . ALA A 1 126 ? 1.033 -0.571 -2.051 1.00 97.19 126 ALA A N 1
ATOM 1023 C CA . ALA A 1 126 ? 0.320 -0.677 -0.785 1.00 97.19 126 ALA A CA 1
ATOM 1024 C C . ALA A 1 126 ? -1.022 0.043 -0.911 1.00 97.19 126 ALA A C 1
ATOM 1026 O O . ALA A 1 126 ? -1.049 1.244 -1.167 1.00 97.19 126 ALA A O 1
ATOM 1027 N N . VAL A 1 127 ? -2.127 -0.683 -0.751 1.00 98.44 127 VAL A N 1
ATOM 1028 C CA . VAL A 1 127 ? -3.486 -0.129 -0.783 1.00 98.44 127 VAL A CA 1
ATOM 1029 C C . VAL A 1 127 ? -4.118 -0.326 0.585 1.00 98.44 127 VAL A C 1
ATOM 1031 O O . VAL A 1 127 ? -4.317 -1.463 1.008 1.00 98.44 127 VAL A O 1
ATOM 1034 N N . SER A 1 128 ? -4.461 0.775 1.244 1.00 98.44 128 SER A N 1
ATOM 1035 C CA . SER A 1 128 ? -5.076 0.797 2.570 1.00 98.44 128 SER A CA 1
ATOM 1036 C C . SER A 1 128 ? -6.354 1.620 2.535 1.00 98.44 128 SER A C 1
ATOM 1038 O O . SER A 1 128 ? -6.363 2.734 2.010 1.00 98.44 128 SER A O 1
ATOM 1040 N N . ILE A 1 129 ? -7.430 1.090 3.106 1.00 98.75 129 ILE A N 1
ATOM 1041 C CA . ILE A 1 129 ? -8.690 1.808 3.305 1.00 98.75 129 ILE A CA 1
ATOM 1042 C C . ILE A 1 129 ? -8.968 1.958 4.798 1.00 98.75 129 ILE A C 1
ATOM 1044 O O . ILE A 1 129 ? -8.653 1.068 5.593 1.00 98.75 129 ILE A O 1
ATOM 1048 N N . TYR A 1 130 ? -9.576 3.083 5.166 1.00 98.69 130 TYR A N 1
ATOM 1049 C CA . TYR A 1 130 ? -9.768 3.476 6.554 1.00 98.69 130 TYR A CA 1
ATOM 1050 C C . TYR A 1 130 ? -11.222 3.829 6.852 1.00 98.69 130 TYR A C 1
ATOM 1052 O O . TYR A 1 130 ? -11.903 4.459 6.034 1.00 98.69 130 TYR A O 1
ATOM 1060 N N . ARG A 1 131 ? -11.689 3.476 8.051 1.00 98.56 131 ARG A N 1
ATOM 1061 C CA . ARG A 1 131 ? -12.947 3.996 8.609 1.00 98.56 131 ARG A CA 1
ATOM 1062 C C . ARG A 1 131 ? -12.666 4.826 9.846 1.00 98.56 131 ARG A C 1
ATOM 1064 O O . ARG A 1 131 ? -11.763 4.513 10.614 1.00 98.56 131 ARG A O 1
ATOM 1071 N N . SER A 1 132 ? -13.486 5.847 10.019 1.00 98.06 132 SER A N 1
ATOM 1072 C CA . SER A 1 132 ? -13.442 6.808 11.119 1.00 98.06 132 SER A CA 1
ATOM 1073 C C . SER A 1 132 ? -14.391 6.465 12.263 1.00 98.06 132 SER A C 1
ATOM 1075 O O . SER A 1 132 ? -14.328 7.092 13.315 1.00 98.06 132 SER A O 1
ATOM 1077 N N . ASP A 1 133 ? -15.268 5.474 12.079 1.00 97.19 133 ASP A N 1
ATOM 1078 C CA . ASP A 1 133 ? -16.116 4.947 13.145 1.00 97.19 133 ASP A CA 1
ATOM 1079 C C . ASP A 1 133 ? -15.460 3.696 13.765 1.00 97.19 133 ASP A C 1
ATOM 1081 O O . ASP A 1 133 ? -15.358 2.662 13.091 1.00 97.19 133 ASP A O 1
ATOM 1085 N N . PRO A 1 134 ? -15.047 3.739 15.047 1.00 93.94 134 PRO A N 1
ATOM 1086 C CA . PRO A 1 134 ? -14.404 2.609 15.715 1.00 93.94 134 PRO A CA 1
ATOM 1087 C C . PRO A 1 134 ? -15.340 1.412 15.919 1.00 93.94 134 PRO A C 1
ATOM 1089 O O . PRO A 1 134 ? -14.862 0.332 16.261 1.00 93.94 134 PRO A O 1
ATOM 1092 N N . LEU A 1 135 ? -16.650 1.564 15.710 1.00 94.94 135 LEU A N 1
ATOM 1093 C CA . LEU A 1 135 ? -17.629 0.480 15.807 1.00 94.94 135 LEU A CA 1
ATOM 1094 C C . LEU A 1 135 ? -17.959 -0.149 14.447 1.00 94.94 135 LEU A C 1
ATOM 1096 O O . LEU A 1 135 ? -18.673 -1.153 14.392 1.00 94.94 135 LEU A O 1
ATOM 1100 N N . GLN A 1 136 ? -17.442 0.406 13.347 1.00 94.94 136 GLN A N 1
ATOM 1101 C CA . GLN A 1 136 ? -17.734 -0.057 11.994 1.00 94.94 136 GLN A CA 1
ATOM 1102 C C . GLN A 1 136 ? -16.654 -1.009 11.457 1.00 94.94 136 GLN A C 1
ATOM 1104 O O . GLN A 1 136 ? -15.955 -0.708 10.491 1.00 94.94 136 GLN A O 1
ATOM 1109 N N . TYR A 1 137 ? -16.544 -2.195 12.052 1.00 96.88 137 TYR A N 1
ATOM 1110 C CA . TYR A 1 137 ? -15.598 -3.233 11.622 1.00 96.88 137 TYR A CA 1
ATOM 1111 C C . TYR A 1 137 ? -15.803 -3.682 10.173 1.00 96.88 137 TYR A C 1
ATOM 1113 O O . TYR A 1 137 ? -16.937 -3.756 9.688 1.00 96.88 137 TYR A O 1
ATOM 1121 N N . PHE A 1 138 ? -14.710 -4.025 9.489 1.00 98.00 138 PHE A N 1
ATOM 1122 C CA . PHE A 1 138 ? -14.782 -4.672 8.181 1.00 98.00 138 PHE A CA 1
ATOM 1123 C C . PHE A 1 138 ? -15.360 -6.080 8.326 1.00 98.00 138 PHE A C 1
ATOM 1125 O O . PHE A 1 138 ? -14.844 -6.922 9.064 1.00 98.00 138 PHE A O 1
ATOM 1132 N N . SER A 1 139 ? -16.454 -6.340 7.618 1.00 97.50 139 SER A N 1
ATOM 1133 C CA . SER A 1 139 ? -17.072 -7.664 7.593 1.00 97.50 139 SER A CA 1
ATOM 1134 C C . SER A 1 139 ? -16.198 -8.674 6.834 1.00 97.50 139 SER A C 1
ATOM 1136 O O . SER A 1 139 ? -15.408 -8.277 5.973 1.00 97.50 139 SER A O 1
ATOM 1138 N N . PRO A 1 140 ? -16.352 -9.990 7.079 1.00 97.88 140 PRO A N 1
ATOM 1139 C CA . PRO A 1 140 ? -15.624 -11.015 6.328 1.00 97.88 140 PRO A CA 1
ATOM 1140 C C . PRO A 1 140 ? -15.787 -10.896 4.805 1.00 97.88 140 PRO A C 1
ATOM 1142 O O . PRO A 1 140 ? -14.818 -11.084 4.072 1.00 97.88 140 PRO A O 1
ATOM 1145 N N . ASP A 1 141 ? -16.979 -10.521 4.333 1.00 98.06 141 ASP A N 1
ATOM 1146 C CA . ASP A 1 141 ? -17.254 -10.328 2.906 1.00 98.06 141 ASP A CA 1
ATOM 1147 C C . ASP A 1 141 ? -16.499 -9.119 2.336 1.00 98.06 141 ASP A C 1
ATOM 1149 O O . ASP A 1 141 ? -15.974 -9.183 1.227 1.00 98.06 141 ASP A O 1
ATOM 1153 N N . GLU A 1 142 ? -16.384 -8.029 3.100 1.00 98.00 142 GLU A N 1
ATOM 1154 C CA . GLU A 1 142 ? -15.598 -6.856 2.702 1.00 98.00 142 GLU A CA 1
ATOM 1155 C C . GLU A 1 142 ? -14.100 -7.164 2.673 1.00 98.00 142 GLU A C 1
ATOM 1157 O O . GLU A 1 142 ? -13.420 -6.772 1.724 1.00 98.00 142 GLU A O 1
ATOM 1162 N N . LYS A 1 143 ? -13.590 -7.917 3.660 1.00 98.19 143 LYS A N 1
ATOM 1163 C CA . LYS A 1 143 ? -12.198 -8.397 3.670 1.00 98.19 143 LYS A CA 1
ATOM 1164 C C . LYS A 1 143 ? -11.911 -9.265 2.443 1.00 98.19 143 LYS A C 1
ATOM 1166 O O . LYS A 1 143 ? -10.939 -9.025 1.729 1.00 98.19 143 LYS A O 1
ATOM 1171 N N . ALA A 1 144 ? -12.790 -10.225 2.151 1.00 98.25 144 ALA A N 1
ATOM 1172 C CA . ALA A 1 144 ? -12.669 -11.102 0.987 1.00 98.25 144 ALA A CA 1
ATOM 1173 C C . ALA A 1 144 ? -12.779 -10.332 -0.338 1.00 98.25 144 ALA A C 1
ATOM 1175 O O . ALA A 1 144 ? -12.044 -10.611 -1.287 1.00 98.25 144 ALA A O 1
ATOM 1176 N N . PHE A 1 145 ? -13.664 -9.337 -0.411 1.00 98.19 145 PHE A N 1
ATOM 1177 C CA . PHE A 1 145 ? -13.771 -8.476 -1.581 1.00 98.19 145 PHE A CA 1
ATOM 1178 C C . PHE A 1 145 ? -12.504 -7.645 -1.784 1.00 98.19 145 PHE A C 1
ATOM 1180 O O . PHE A 1 145 ? -12.008 -7.579 -2.906 1.00 98.19 145 PHE A O 1
ATOM 1187 N N . MET A 1 146 ? -11.950 -7.054 -0.721 1.00 98.19 146 MET A N 1
ATOM 1188 C CA . MET A 1 146 ? -10.703 -6.292 -0.799 1.00 98.19 146 MET A CA 1
ATOM 1189 C C . MET A 1 146 ? -9.536 -7.179 -1.263 1.00 98.19 146 MET A C 1
ATOM 1191 O O . MET A 1 146 ? -8.789 -6.793 -2.167 1.00 98.19 146 MET A O 1
ATOM 1195 N N . GLN A 1 147 ? -9.452 -8.406 -0.740 1.00 98.38 147 GLN A N 1
ATOM 1196 C CA . GLN A 1 147 ? -8.494 -9.431 -1.168 1.00 98.38 147 GLN A CA 1
ATOM 1197 C C . GLN A 1 147 ? -8.619 -9.770 -2.651 1.00 98.38 147 GLN A C 1
ATOM 1199 O O . GLN A 1 147 ? -7.615 -9.941 -3.344 1.00 98.38 147 GLN A O 1
ATOM 1204 N N . PHE A 1 148 ? -9.849 -9.861 -3.148 1.00 98.12 148 PHE A N 1
ATOM 1205 C CA . PHE A 1 148 ? -10.119 -10.148 -4.548 1.00 98.12 148 PHE A CA 1
ATOM 1206 C C . PHE A 1 148 ? -9.820 -8.953 -5.464 1.00 98.12 148 PHE A C 1
ATOM 1208 O O . PHE A 1 148 ? -9.230 -9.125 -6.528 1.00 98.12 148 PHE A O 1
ATOM 1215 N N . ILE A 1 149 ? -10.228 -7.739 -5.086 1.00 97.75 149 ILE A N 1
ATOM 1216 C CA . ILE A 1 149 ? -10.210 -6.578 -5.986 1.00 97.75 149 ILE A CA 1
ATOM 1217 C C . ILE A 1 149 ? -8.846 -5.891 -6.060 1.00 97.75 149 ILE A C 1
ATOM 1219 O O . ILE A 1 149 ? -8.515 -5.329 -7.104 1.00 97.75 149 ILE A O 1
ATOM 1223 N N . THR A 1 150 ? -8.037 -5.939 -4.998 1.00 97.81 150 THR A N 1
ATOM 1224 C CA . THR A 1 150 ? -6.775 -5.182 -4.932 1.00 97.81 150 THR A CA 1
ATOM 1225 C C . THR A 1 150 ? -5.793 -5.515 -6.062 1.00 97.81 150 THR A C 1
ATOM 1227 O O . THR A 1 150 ? -5.295 -4.577 -6.690 1.00 97.81 150 THR A O 1
ATOM 1230 N N . PRO A 1 151 ? -5.558 -6.792 -6.427 1.00 96.19 151 PRO A N 1
ATOM 1231 C CA . PRO A 1 151 ? -4.718 -7.120 -7.581 1.00 96.19 151 PRO A CA 1
ATOM 1232 C C . PRO A 1 151 ? -5.221 -6.490 -8.888 1.00 96.19 151 PRO A C 1
ATOM 1234 O O . PRO A 1 151 ? -4.428 -6.032 -9.706 1.00 96.19 151 PRO A O 1
ATOM 1237 N N . HIS A 1 152 ? -6.542 -6.399 -9.072 1.00 96.75 152 HIS A N 1
ATOM 1238 C CA . HIS A 1 152 ? -7.140 -5.775 -10.253 1.00 96.75 152 HIS A CA 1
ATOM 1239 C C . HIS A 1 152 ? -7.013 -4.251 -10.251 1.00 96.75 152 HIS A C 1
ATOM 1241 O O . HIS A 1 152 ? -6.854 -3.663 -11.319 1.00 96.75 152 HIS A O 1
ATOM 1247 N N . LEU A 1 153 ? -7.079 -3.608 -9.080 1.00 97.00 153 LEU A N 1
ATOM 1248 C CA . LEU A 1 153 ? -6.805 -2.176 -8.941 1.00 97.00 153 LEU A CA 1
ATOM 1249 C C . LEU A 1 153 ? -5.372 -1.873 -9.388 1.00 97.00 153 LEU A C 1
ATOM 1251 O O . LEU A 1 153 ? -5.167 -1.010 -10.242 1.00 97.00 153 LEU A O 1
ATOM 1255 N N . ILE A 1 154 ? -4.409 -2.632 -8.863 1.00 95.31 154 ILE A N 1
ATOM 1256 C CA . ILE A 1 154 ? -2.984 -2.492 -9.180 1.00 95.31 154 ILE A CA 1
ATOM 1257 C C . ILE A 1 154 ? -2.740 -2.713 -10.669 1.00 95.31 154 ILE A C 1
ATOM 1259 O O . ILE A 1 154 ? -2.180 -1.840 -11.325 1.00 95.31 154 ILE A O 1
ATOM 1263 N N . GLU A 1 155 ? -3.239 -3.813 -11.229 1.00 93.62 155 GLU A N 1
ATOM 1264 C CA . GLU A 1 155 ? -3.066 -4.111 -12.651 1.00 93.62 155 GLU A CA 1
ATOM 1265 C C . GLU A 1 155 ? -3.694 -3.037 -13.549 1.00 93.62 155 GLU A C 1
ATOM 1267 O O . GLU A 1 155 ? -3.090 -2.587 -14.519 1.00 93.62 155 GLU A O 1
ATOM 1272 N N . ALA A 1 156 ? -4.898 -2.565 -13.221 1.00 94.56 156 ALA A N 1
ATOM 1273 C CA . ALA A 1 156 ? -5.544 -1.521 -14.007 1.00 94.56 156 ALA A CA 1
ATOM 1274 C C . ALA A 1 156 ? -4.769 -0.191 -13.951 1.00 94.56 156 ALA A C 1
ATOM 1276 O O . ALA A 1 156 ? -4.670 0.490 -14.972 1.00 94.56 156 ALA A O 1
ATOM 1277 N N . ALA A 1 157 ? -4.183 0.157 -12.800 1.00 92.31 157 ALA A N 1
ATOM 1278 C CA . ALA A 1 157 ? -3.319 1.330 -12.673 1.00 92.31 157 ALA A CA 1
ATOM 1279 C C . ALA A 1 157 ? -2.029 1.172 -13.490 1.00 92.31 157 ALA A C 1
ATOM 1281 O O . ALA A 1 157 ? -1.634 2.106 -14.188 1.00 92.31 157 ALA A O 1
ATOM 1282 N N . THR A 1 158 ? -1.426 -0.018 -13.474 1.00 89.31 158 THR A N 1
ATOM 1283 C CA . THR A 1 158 ? -0.258 -0.353 -14.297 1.00 89.31 158 THR A CA 1
ATOM 1284 C C . THR A 1 158 ? -0.564 -0.180 -15.784 1.00 89.31 158 THR A C 1
ATOM 1286 O O . THR A 1 158 ? 0.152 0.536 -16.484 1.00 89.31 158 THR A O 1
ATOM 1289 N N . LEU A 1 159 ? -1.674 -0.755 -16.259 1.00 89.56 159 LEU A N 1
ATOM 1290 C CA . LEU A 1 159 ? -2.121 -0.633 -17.649 1.00 89.56 159 LEU A CA 1
ATOM 1291 C C . LEU A 1 159 ? -2.416 0.814 -18.045 1.00 89.56 159 LEU A C 1
ATOM 1293 O O . LEU A 1 159 ? -2.077 1.226 -19.150 1.00 89.56 159 LEU A O 1
ATOM 1297 N N . ASN A 1 160 ? -3.054 1.588 -17.167 1.00 90.56 160 ASN A N 1
ATOM 1298 C CA . ASN A 1 160 ? -3.340 2.996 -17.423 1.00 90.56 160 ASN A CA 1
ATOM 1299 C C . ASN A 1 160 ? -2.056 3.827 -17.557 1.00 90.56 160 ASN A C 1
ATOM 1301 O O . ASN A 1 160 ? -1.951 4.646 -18.469 1.00 90.56 160 ASN A O 1
ATOM 1305 N N . TYR A 1 161 ? -1.072 3.576 -16.693 1.00 85.50 161 TYR A N 1
ATOM 1306 C CA . TYR A 1 161 ? 0.214 4.259 -16.733 1.00 85.50 161 TYR A CA 1
ATOM 1307 C C . TYR A 1 161 ? 0.962 3.990 -18.045 1.00 85.50 161 TYR A C 1
ATOM 1309 O O . TYR A 1 161 ? 1.326 4.930 -18.752 1.00 85.50 161 TYR A O 1
ATOM 1317 N N . PHE A 1 162 ? 1.110 2.717 -18.430 1.00 82.75 162 PHE A N 1
ATOM 1318 C CA . PHE A 1 162 ? 1.763 2.359 -19.693 1.00 82.75 162 PHE A CA 1
ATOM 1319 C C . PHE A 1 162 ? 0.975 2.820 -20.917 1.00 82.75 162 PHE A C 1
ATOM 1321 O O . PHE A 1 162 ? 1.569 3.247 -21.904 1.00 82.75 162 PHE A O 1
ATOM 1328 N N . HIS A 1 163 ? -0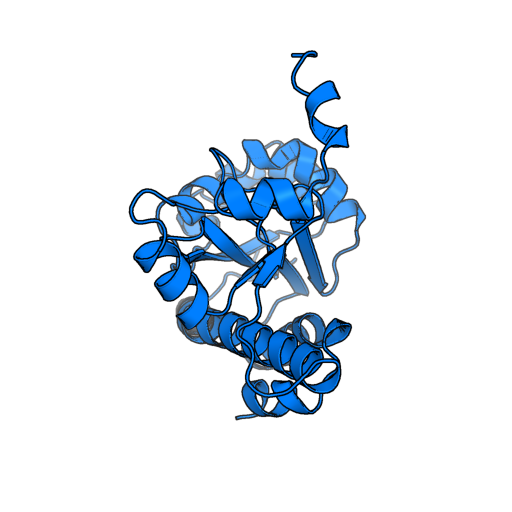.358 2.807 -20.854 1.00 82.50 163 HIS A N 1
ATOM 1329 C CA . HIS A 1 163 ? -1.178 3.368 -21.921 1.00 82.50 163 HIS A CA 1
ATOM 1330 C C . HIS A 1 163 ? -0.890 4.859 -22.136 1.00 82.50 163 HIS A C 1
ATOM 1332 O O . HIS A 1 163 ? -0.763 5.279 -23.283 1.00 82.50 163 HIS A O 1
ATOM 1338 N N . GLY A 1 164 ? -0.737 5.636 -21.059 1.00 79.44 164 GLY A N 1
ATOM 1339 C CA . GLY A 1 164 ? -0.329 7.040 -21.139 1.00 79.44 164 GLY A CA 1
ATOM 1340 C C . GLY A 1 164 ? 1.043 7.215 -21.794 1.00 79.44 164 GLY A C 1
ATOM 1341 O O . GLY A 1 164 ? 1.171 7.993 -22.734 1.00 79.44 164 GLY A O 1
ATOM 1342 N N . LEU A 1 165 ? 2.042 6.431 -21.374 1.00 76.69 165 LEU A N 1
ATOM 1343 C CA . LEU A 1 165 ? 3.398 6.503 -21.936 1.00 76.69 165 LEU A CA 1
ATOM 1344 C C . LEU A 1 165 ? 3.456 6.116 -23.420 1.00 76.69 165 LEU A C 1
ATOM 1346 O O . LEU A 1 165 ? 4.155 6.757 -24.199 1.00 76.69 165 LEU A O 1
ATOM 1350 N N . LEU A 1 166 ? 2.696 5.102 -23.843 1.00 74.50 166 LEU A N 1
ATOM 1351 C CA . LEU A 1 166 ? 2.631 4.677 -25.247 1.00 74.50 166 LEU A CA 1
ATOM 1352 C C . LEU A 1 166 ? 1.971 5.710 -26.170 1.00 74.50 166 LEU A C 1
ATOM 1354 O O . LEU A 1 166 ? 2.191 5.659 -27.380 1.00 74.50 166 LEU A O 1
ATOM 1358 N N . LEU A 1 167 ? 1.151 6.617 -25.632 1.00 69.56 167 LEU A N 1
ATOM 1359 C CA . LEU A 1 167 ? 0.609 7.749 -26.390 1.00 69.56 167 LEU A CA 1
ATOM 1360 C C . LEU A 1 167 ? 1.648 8.867 -26.582 1.00 69.56 167 LEU A C 1
ATOM 1362 O O . LEU A 1 167 ? 1.509 9.659 -27.511 1.00 69.56 167 LEU A O 1
ATOM 1366 N N . GLU A 1 168 ? 2.673 8.922 -25.730 1.00 64.94 168 GLU A N 1
ATOM 1367 C CA . GLU A 1 168 ? 3.745 9.925 -25.766 1.00 64.94 168 GLU A CA 1
ATOM 1368 C C . GLU A 1 168 ? 5.037 9.414 -26.444 1.00 64.94 168 GLU A C 1
ATOM 1370 O O . GLU A 1 168 ? 5.858 10.224 -26.874 1.00 64.94 168 GLU A O 1
ATOM 1375 N N . GLY A 1 169 ? 5.221 8.091 -26.560 1.00 59.84 169 GLY A N 1
ATOM 1376 C CA . GLY A 1 169 ? 6.438 7.440 -27.073 1.00 59.84 169 GLY A CA 1
ATOM 1377 C C . GLY A 1 169 ? 6.301 6.704 -28.417 1.00 59.84 169 GLY A C 1
ATOM 1378 O O . GLY A 1 169 ? 5.229 6.621 -29.016 1.00 59.84 169 GLY A O 1
ATOM 1379 N N . GLU A 1 170 ? 7.413 6.135 -28.904 1.00 54.78 170 GLU A N 1
ATOM 1380 C CA . GLU A 1 170 ? 7.441 5.309 -30.121 1.00 54.78 170 GLU A CA 1
ATOM 1381 C C . GLU A 1 170 ? 6.847 3.907 -29.879 1.00 54.78 170 GLU A C 1
ATOM 1383 O O . GLU A 1 170 ? 7.203 3.202 -28.931 1.00 54.78 170 GLU A O 1
ATOM 1388 N N . HIS A 1 171 ? 5.950 3.473 -30.770 1.00 53.62 171 HIS A N 1
ATOM 1389 C CA . HIS A 1 171 ? 5.314 2.155 -30.703 1.00 53.62 171 HIS A CA 1
ATOM 1390 C C . HIS A 1 171 ? 6.320 1.003 -30.883 1.00 53.62 171 HIS A C 1
ATOM 1392 O O . HIS A 1 171 ? 7.102 0.997 -31.832 1.00 53.62 171 HIS A O 1
ATOM 1398 N N . GLY A 1 172 ? 6.231 -0.022 -30.026 1.00 54.34 172 GLY A N 1
ATOM 1399 C CA . GLY A 1 172 ? 6.995 -1.274 -30.153 1.00 54.34 172 GLY A CA 1
ATOM 1400 C C . GLY A 1 172 ? 8.256 -1.375 -29.288 1.00 54.34 172 GLY A C 1
ATOM 1401 O O . GLY A 1 172 ? 9.057 -2.283 -29.504 1.00 54.34 172 GLY A O 1
ATOM 1402 N N . SER A 1 173 ? 8.433 -0.474 -28.318 1.00 59.84 173 SER A N 1
ATOM 1403 C CA . SER A 1 173 ? 9.519 -0.515 -27.338 1.00 59.84 173 SER A CA 1
ATOM 1404 C C . SER A 1 173 ? 9.017 -0.957 -25.960 1.00 59.84 173 SER A C 1
ATOM 1406 O O . SER A 1 173 ? 7.928 -0.590 -25.530 1.00 59.84 173 SER A O 1
ATOM 1408 N N . SER A 1 174 ? 9.823 -1.772 -25.285 1.00 65.25 174 SER A N 1
ATOM 1409 C CA . SER A 1 174 ? 9.661 -2.149 -23.881 1.00 65.25 174 SER A CA 1
ATOM 1410 C C . SER A 1 174 ? 10.063 -0.990 -22.967 1.00 65.25 174 SER A C 1
ATOM 1412 O O . SER A 1 174 ? 11.175 -0.475 -23.106 1.00 65.25 174 SER A O 1
ATOM 1414 N N . ILE A 1 175 ? 9.198 -0.592 -22.028 1.00 69.19 175 ILE A N 1
ATOM 1415 C CA . ILE A 1 175 ? 9.416 0.611 -21.207 1.00 69.19 175 ILE A CA 1
ATOM 1416 C C . ILE A 1 175 ? 9.859 0.255 -19.780 1.00 69.19 175 ILE A C 1
ATOM 1418 O O . ILE A 1 175 ? 9.236 -0.547 -19.082 1.00 69.19 175 ILE A O 1
ATOM 1422 N N . VAL A 1 176 ? 10.927 0.918 -19.327 1.00 72.38 176 VAL A N 1
ATOM 1423 C CA . VAL A 1 176 ? 11.370 0.949 -17.928 1.00 72.38 176 VAL A CA 1
ATOM 1424 C C . VAL A 1 176 ? 11.370 2.392 -17.456 1.00 72.38 176 VAL A C 1
ATOM 1426 O O . VAL A 1 176 ? 11.997 3.241 -18.086 1.00 72.38 176 VAL A O 1
ATOM 1429 N N . VAL A 1 177 ? 10.705 2.662 -16.334 1.00 77.56 177 VAL A N 1
ATOM 1430 C CA . VAL A 1 177 ? 10.753 3.972 -15.682 1.00 77.56 177 VAL A CA 1
ATOM 1431 C C . VAL A 1 177 ? 11.611 3.867 -14.433 1.00 77.56 177 VAL A C 1
ATOM 1433 O O . VAL A 1 177 ? 11.324 3.064 -13.543 1.00 77.56 177 VAL A O 1
ATOM 1436 N N . SER A 1 178 ? 12.648 4.697 -14.362 1.00 79.25 178 SER A N 1
ATOM 1437 C CA . SER A 1 178 ? 13.514 4.835 -13.195 1.00 79.25 178 SER A CA 1
ATOM 1438 C C . SER A 1 178 ? 13.659 6.297 -12.780 1.00 79.25 178 SER A C 1
ATOM 1440 O O . SER A 1 178 ? 13.467 7.203 -13.593 1.00 79.25 178 SER A O 1
ATOM 1442 N N . SER A 1 179 ? 14.055 6.546 -11.535 1.00 76.44 179 SER A N 1
ATOM 1443 C CA . SER A 1 179 ? 14.614 7.841 -11.141 1.00 76.44 179 SER A CA 1
ATOM 1444 C C . SER A 1 179 ? 15.993 8.065 -11.758 1.00 76.44 179 SER A C 1
ATOM 1446 O O . SER A 1 179 ? 16.614 7.163 -12.326 1.00 76.44 179 SER A O 1
ATOM 1448 N N . HIS A 1 180 ? 16.472 9.301 -11.618 1.00 74.75 180 HIS A N 1
ATOM 1449 C CA . HIS A 1 180 ? 17.786 9.747 -12.076 1.00 74.75 180 HIS A CA 1
ATOM 1450 C C . HIS A 1 180 ? 18.963 9.011 -11.409 1.00 74.75 180 HIS A C 1
ATOM 1452 O O . HIS A 1 180 ? 20.028 8.925 -12.002 1.00 74.75 180 HIS A O 1
ATOM 1458 N N . ASP A 1 181 ? 18.777 8.450 -10.212 1.00 74.12 181 ASP A N 1
ATOM 1459 C CA . ASP A 1 181 ? 19.753 7.608 -9.501 1.00 74.12 181 ASP A CA 1
ATOM 1460 C C . ASP A 1 181 ? 19.648 6.109 -9.872 1.00 74.12 181 ASP A C 1
ATOM 1462 O O . ASP A 1 181 ? 20.344 5.255 -9.303 1.00 74.12 181 ASP A O 1
ATOM 1466 N N . GLY A 1 182 ? 18.783 5.789 -10.843 1.00 79.38 182 GLY A N 1
ATOM 1467 C CA . GLY A 1 182 ? 18.597 4.465 -11.425 1.00 79.38 182 GLY A CA 1
ATOM 1468 C C . GLY A 1 182 ? 17.713 3.515 -10.620 1.00 79.38 182 GLY A C 1
ATOM 1469 O O . GLY A 1 182 ? 17.756 2.312 -10.879 1.00 79.38 182 GLY A O 1
ATOM 1470 N N . MET A 1 183 ? 16.917 4.010 -9.667 1.00 85.62 183 MET A N 1
ATOM 1471 C CA . MET A 1 183 ? 15.929 3.188 -8.957 1.00 85.62 183 MET A CA 1
ATOM 1472 C C . MET A 1 183 ? 14.673 3.009 -9.800 1.00 85.62 183 MET A C 1
ATOM 1474 O O . MET A 1 183 ? 14.132 3.974 -10.335 1.00 85.62 183 MET A O 1
ATOM 1478 N N . LEU A 1 184 ? 14.201 1.774 -9.933 1.00 83.50 184 LEU A N 1
ATOM 1479 C CA . LEU A 1 184 ? 12.986 1.467 -10.675 1.00 83.50 184 LEU A CA 1
ATOM 1480 C C . LEU A 1 184 ? 11.759 2.086 -9.987 1.00 83.50 184 LEU A C 1
ATOM 1482 O O . LEU A 1 184 ? 11.596 1.989 -8.773 1.00 83.50 184 LEU A O 1
ATOM 1486 N N . TYR A 1 185 ? 10.883 2.690 -10.788 1.00 77.75 185 TYR A N 1
ATOM 1487 C CA . TYR A 1 185 ? 9.548 3.147 -10.386 1.00 77.75 185 TYR A CA 1
ATOM 1488 C C . TYR A 1 185 ? 8.474 2.218 -10.934 1.00 77.75 185 TYR A C 1
ATOM 1490 O O . TYR A 1 185 ? 7.549 1.842 -10.219 1.00 77.75 185 TYR A O 1
ATOM 1498 N N . GLN A 1 186 ? 8.596 1.852 -12.212 1.00 73.25 186 GLN A N 1
ATOM 1499 C CA . GLN A 1 186 ? 7.645 0.975 -12.875 1.00 73.25 186 GLN A CA 1
ATOM 1500 C C . GLN A 1 186 ? 8.319 0.212 -14.013 1.00 73.25 186 GLN A C 1
ATOM 1502 O O . GLN A 1 186 ? 9.101 0.774 -14.782 1.00 73.25 186 GLN A O 1
ATOM 1507 N N . VAL A 1 187 ? 8.017 -1.081 -14.105 1.00 73.62 187 VAL A N 1
ATOM 1508 C CA . VAL A 1 187 ? 8.593 -1.997 -15.094 1.00 73.62 187 VAL A CA 1
ATOM 1509 C C . VAL A 1 187 ? 7.482 -2.875 -15.647 1.00 73.62 187 VAL A C 1
ATOM 1511 O O . VAL A 1 187 ? 6.700 -3.435 -14.880 1.00 73.62 187 VAL A O 1
ATOM 1514 N N . GLU A 1 188 ? 7.399 -2.994 -16.969 1.00 72.50 188 GLU A N 1
ATOM 1515 C CA . GLU A 1 188 ? 6.526 -3.988 -17.597 1.00 72.50 188 GLU A CA 1
ATOM 1516 C C . GLU A 1 188 ? 7.042 -5.398 -17.276 1.00 72.50 188 GLU A C 1
ATOM 1518 O O . GLU A 1 188 ? 8.247 -5.653 -17.335 1.00 72.50 188 GLU A O 1
ATOM 1523 N N . SER A 1 189 ? 6.151 -6.345 -16.971 1.00 68.81 189 SER A N 1
ATOM 1524 C CA . SER A 1 189 ? 6.548 -7.698 -16.549 1.00 68.81 189 SER A CA 1
ATOM 1525 C C . SER A 1 189 ? 7.464 -8.408 -17.555 1.00 68.81 189 SER A C 1
ATOM 1527 O O . SER A 1 189 ? 8.390 -9.115 -17.158 1.00 68.81 189 SER A O 1
ATOM 1529 N N . GLU A 1 190 ? 7.260 -8.187 -18.857 1.00 72.12 190 GLU A N 1
ATOM 1530 C CA . GLU A 1 190 ? 8.111 -8.752 -19.912 1.00 72.12 190 GLU A CA 1
ATOM 1531 C C . GLU A 1 190 ? 9.549 -8.222 -19.834 1.00 72.12 190 GLU A C 1
ATOM 1533 O O . GLU A 1 190 ? 10.508 -8.955 -20.079 1.00 72.12 190 GLU A O 1
ATOM 1538 N N . VAL A 1 191 ? 9.719 -6.972 -19.410 1.00 77.44 191 VAL A N 1
ATOM 1539 C CA . VAL A 1 191 ? 11.015 -6.295 -19.356 1.00 77.44 191 VAL A CA 1
ATOM 1540 C C . VAL A 1 191 ? 11.830 -6.735 -18.158 1.00 77.44 191 VAL A C 1
ATOM 1542 O O . VAL A 1 191 ? 13.029 -6.963 -18.300 1.00 77.44 191 VAL A O 1
ATOM 1545 N N . ALA A 1 192 ? 11.191 -6.955 -17.008 1.00 79.25 192 ALA A N 1
ATOM 1546 C CA . ALA A 1 192 ? 11.860 -7.568 -15.862 1.00 79.25 192 ALA A CA 1
ATOM 1547 C C . ALA A 1 192 ? 12.458 -8.939 -16.237 1.00 79.25 192 ALA A C 1
ATOM 1549 O O . ALA A 1 192 ? 13.608 -9.227 -15.900 1.00 79.25 192 ALA A O 1
ATOM 1550 N N . GLY A 1 193 ? 11.723 -9.746 -17.013 1.00 80.62 193 GLY A N 1
ATOM 1551 C CA . GLY A 1 193 ? 12.216 -11.024 -17.536 1.00 80.62 193 GLY A CA 1
ATOM 1552 C C . GLY A 1 193 ? 13.382 -10.877 -18.523 1.00 80.62 193 GLY A C 1
ATOM 1553 O O . GLY A 1 193 ? 14.328 -11.666 -18.487 1.00 80.62 193 GLY A O 1
ATOM 1554 N N . LEU A 1 194 ? 13.360 -9.853 -19.383 1.00 83.38 194 LEU A N 1
ATOM 1555 C CA . LEU A 1 194 ? 14.483 -9.539 -20.276 1.00 83.38 194 LEU A CA 1
ATOM 1556 C C . LEU A 1 194 ? 15.738 -9.126 -19.494 1.00 83.38 194 LEU A C 1
ATOM 1558 O O . LEU A 1 194 ? 16.823 -9.621 -19.802 1.00 83.38 194 LEU A O 1
ATOM 1562 N N . LEU A 1 195 ? 15.591 -8.278 -18.469 1.00 85.75 195 LEU A N 1
ATOM 1563 C CA . LEU A 1 195 ? 16.697 -7.845 -17.608 1.00 85.75 195 LEU A CA 1
ATOM 1564 C C . LEU A 1 195 ? 17.336 -9.029 -16.876 1.00 85.75 195 LEU A C 1
ATOM 1566 O O . LEU A 1 195 ? 18.557 -9.140 -16.874 1.00 85.75 195 LEU A O 1
ATOM 1570 N N . GLN A 1 196 ? 16.539 -9.951 -16.330 1.00 85.94 196 GLN A N 1
ATOM 1571 C CA . GLN A 1 196 ? 17.062 -11.168 -15.695 1.00 85.94 196 GLN A CA 1
ATOM 1572 C C . GLN A 1 196 ? 17.769 -12.107 -16.675 1.00 85.94 196 GLN A C 1
ATOM 1574 O O . GLN A 1 196 ? 18.696 -12.813 -16.294 1.00 85.94 196 GLN A O 1
ATOM 1579 N N . ARG A 1 197 ? 17.344 -12.151 -17.942 1.00 85.06 197 ARG A N 1
ATOM 1580 C CA . ARG A 1 197 ? 18.008 -12.991 -18.946 1.00 85.06 197 ARG A CA 1
ATOM 1581 C C . ARG A 1 197 ? 19.380 -12.441 -19.335 1.00 85.06 197 ARG A C 1
ATOM 1583 O O . ARG A 1 197 ? 20.303 -13.225 -19.530 1.00 85.06 197 ARG A O 1
ATOM 1590 N N . GLU A 1 198 ? 19.492 -11.123 -19.468 1.00 89.06 198 GLU A N 1
ATOM 1591 C CA . GLU A 1 198 ? 20.741 -10.444 -19.835 1.00 89.06 198 GLU A CA 1
ATOM 1592 C C . GLU A 1 198 ? 21.705 -10.332 -18.639 1.00 89.06 198 GLU A C 1
ATOM 1594 O O . GLU A 1 198 ? 22.912 -10.519 -18.788 1.00 89.06 198 GLU A O 1
ATOM 1599 N N . TRP A 1 199 ? 21.170 -10.105 -17.434 1.00 90.75 199 TRP A N 1
ATOM 1600 C CA . TRP A 1 199 ? 21.907 -10.069 -16.170 1.00 90.75 199 TRP A CA 1
ATOM 1601 C C . TRP A 1 199 ? 21.317 -11.083 -15.171 1.00 90.75 199 TRP A C 1
ATOM 1603 O O . TRP A 1 199 ? 20.507 -10.706 -14.327 1.00 90.75 199 TRP A O 1
ATOM 1613 N N . PRO A 1 200 ? 21.735 -12.365 -15.207 1.00 88.31 200 PRO A N 1
ATOM 1614 C CA . PRO A 1 200 ? 21.174 -13.422 -14.349 1.00 88.31 200 PRO A CA 1
ATOM 1615 C C . PRO A 1 200 ? 21.300 -13.176 -12.843 1.00 88.31 200 PRO A C 1
ATOM 1617 O O . PRO A 1 200 ? 20.448 -13.605 -12.069 1.00 88.31 200 PRO A O 1
ATOM 1620 N N . GLU A 1 201 ? 22.346 -12.459 -12.430 1.00 87.06 201 GLU A N 1
ATOM 1621 C CA . GLU A 1 201 ? 22.594 -12.107 -11.026 1.00 87.06 201 GLU A CA 1
ATOM 1622 C C . GLU A 1 201 ? 21.844 -10.842 -10.585 1.00 87.06 201 GLU A C 1
ATOM 1624 O O . GLU A 1 201 ? 21.874 -10.472 -9.409 1.00 87.06 201 GLU A O 1
ATOM 1629 N N . TRP A 1 202 ? 21.185 -10.145 -11.514 1.00 88.69 202 TRP A N 1
ATOM 1630 C CA . TRP A 1 202 ? 20.474 -8.920 -11.195 1.00 88.69 202 TRP A CA 1
ATOM 1631 C C . TRP A 1 202 ? 19.196 -9.206 -10.406 1.00 88.69 202 TRP A C 1
ATOM 1633 O O . TRP A 1 202 ? 18.376 -10.062 -10.746 1.00 88.69 202 TRP A O 1
ATOM 1643 N N . LYS A 1 203 ? 19.012 -8.404 -9.361 1.00 84.06 203 LYS A N 1
ATOM 1644 C CA . LYS A 1 203 ? 17.768 -8.256 -8.615 1.00 84.06 203 LYS A CA 1
ATOM 1645 C C . LYS A 1 203 ? 17.506 -6.763 -8.477 1.00 84.06 203 LYS A C 1
ATOM 1647 O O . LYS A 1 203 ? 18.452 -5.994 -8.295 1.00 84.06 203 LYS A O 1
ATOM 1652 N N . GLY A 1 204 ? 16.243 -6.359 -8.582 1.00 85.81 204 GLY A N 1
ATOM 1653 C CA . GLY A 1 204 ? 15.866 -4.968 -8.337 1.00 85.81 204 GLY A CA 1
ATOM 1654 C C . GLY A 1 204 ? 16.054 -4.570 -6.861 1.00 85.81 204 GLY A C 1
ATOM 1655 O O . GLY A 1 204 ? 16.529 -5.377 -6.058 1.00 85.81 204 GLY A O 1
ATOM 1656 N N . PRO A 1 205 ? 15.673 -3.342 -6.468 1.00 88.56 205 PRO A N 1
ATOM 1657 C CA . PRO A 1 205 ? 14.945 -2.354 -7.271 1.00 88.56 205 PRO A CA 1
ATOM 1658 C C . PRO A 1 205 ? 15.835 -1.397 -8.073 1.00 88.56 205 PRO A C 1
ATOM 1660 O O . PRO A 1 205 ? 15.311 -0.587 -8.827 1.00 88.56 205 PRO A O 1
ATOM 1663 N N . ALA A 1 206 ? 17.161 -1.466 -7.956 1.00 88.38 206 ALA A N 1
ATOM 1664 C CA . ALA A 1 206 ? 18.051 -0.683 -8.814 1.00 88.38 206 ALA A CA 1
ATOM 1665 C C . ALA A 1 206 ? 18.132 -1.287 -10.225 1.00 88.38 206 ALA A C 1
ATOM 1667 O O . ALA A 1 206 ? 18.056 -2.506 -10.386 1.00 88.38 206 ALA A O 1
ATOM 1668 N N . LEU A 1 207 ? 18.335 -0.457 -11.250 1.00 88.31 207 LEU A N 1
ATOM 1669 C CA . LEU A 1 207 ? 18.740 -0.919 -12.581 1.00 88.31 207 LEU A CA 1
ATOM 1670 C C . LEU A 1 207 ? 20.051 -1.728 -12.507 1.00 88.31 207 LEU A C 1
ATOM 1672 O O . LEU A 1 207 ? 20.887 -1.452 -11.641 1.00 88.31 207 LEU A O 1
ATOM 1676 N N . PRO A 1 208 ? 20.288 -2.677 -13.435 1.00 88.69 208 PRO A N 1
ATOM 1677 C CA . PRO A 1 208 ? 21.603 -3.289 -13.595 1.00 88.69 208 PRO A CA 1
ATOM 1678 C C . PRO A 1 208 ? 22.692 -2.222 -13.741 1.00 88.69 208 PRO A C 1
ATOM 1680 O O . PRO A 1 208 ? 22.498 -1.230 -14.447 1.00 88.69 208 PRO A O 1
ATOM 1683 N N . GLU A 1 209 ? 23.851 -2.449 -13.123 1.00 86.00 209 GLU A N 1
ATOM 1684 C CA . GLU A 1 209 ? 24.934 -1.460 -13.026 1.00 86.00 209 GLU A CA 1
ATOM 1685 C C . GLU A 1 209 ? 25.312 -0.797 -14.371 1.00 86.00 209 GLU A C 1
ATOM 1687 O O . GLU A 1 209 ? 25.389 0.433 -14.419 1.00 86.00 209 GLU A O 1
ATOM 1692 N N . PRO A 1 210 ? 25.433 -1.529 -15.503 1.00 87.00 210 PRO A N 1
ATOM 1693 C CA . PRO A 1 210 ? 25.751 -0.900 -16.789 1.00 87.00 210 PRO A CA 1
ATOM 1694 C C . PRO A 1 210 ? 24.677 0.072 -17.302 1.00 87.00 210 PRO A C 1
ATOM 1696 O O . PRO A 1 210 ? 24.989 0.992 -18.058 1.00 87.00 210 PRO A O 1
ATOM 1699 N N . LEU A 1 211 ? 23.407 -0.140 -16.941 1.00 85.81 211 LEU A N 1
ATOM 1700 C CA . LEU A 1 211 ? 22.309 0.772 -17.272 1.00 85.81 211 LEU A CA 1
ATOM 1701 C C . LEU A 1 211 ? 22.255 1.927 -16.277 1.00 85.81 211 LEU A C 1
ATOM 1703 O O . LEU A 1 211 ? 22.103 3.075 -16.687 1.00 85.81 211 LEU A O 1
ATOM 1707 N N . ARG A 1 212 ? 22.452 1.637 -14.989 1.00 84.94 212 ARG A N 1
ATOM 1708 C CA . ARG A 1 212 ? 22.480 2.644 -13.929 1.00 84.94 212 ARG A CA 1
ATOM 1709 C C . ARG A 1 212 ? 23.532 3.719 -14.194 1.00 84.94 212 ARG A C 1
ATOM 1711 O O . ARG A 1 212 ? 23.198 4.895 -14.159 1.00 84.94 212 ARG A O 1
ATOM 1718 N N . GLN A 1 213 ? 24.751 3.341 -14.575 1.00 83.38 213 GLN A N 1
ATOM 1719 C CA . GLN A 1 213 ? 25.821 4.291 -14.922 1.00 83.38 213 GLN A CA 1
ATOM 1720 C C . GLN A 1 213 ? 25.445 5.227 -16.079 1.00 83.38 213 GLN A C 1
ATOM 1722 O O . GLN A 1 213 ? 25.813 6.400 -16.080 1.00 83.38 213 GLN A O 1
ATOM 1727 N N . LYS A 1 214 ? 24.673 4.731 -17.052 1.00 82.62 214 LYS A N 1
ATOM 1728 C CA . LYS A 1 214 ? 24.206 5.541 -18.185 1.00 82.62 214 LYS A CA 1
ATOM 1729 C C . LYS A 1 214 ? 23.099 6.519 -17.798 1.00 82.62 214 LYS A C 1
ATOM 1731 O O . LYS A 1 214 ? 23.028 7.587 -18.393 1.00 82.62 214 LYS A O 1
ATOM 1736 N N . VAL A 1 215 ? 22.247 6.157 -16.836 1.00 78.56 215 VAL A N 1
ATOM 1737 C CA . VAL A 1 215 ? 21.160 7.022 -16.346 1.00 78.56 215 VAL A CA 1
ATOM 1738 C C . VAL A 1 215 ? 21.680 8.058 -15.344 1.00 78.56 215 VAL A C 1
ATOM 1740 O O . VAL A 1 215 ? 21.279 9.215 -15.420 1.00 78.56 215 VAL A O 1
ATOM 1743 N N . CYS A 1 216 ? 22.607 7.676 -14.458 1.00 71.12 216 CYS A N 1
ATOM 1744 C CA . CYS A 1 216 ? 23.155 8.559 -13.423 1.00 71.12 216 CYS A CA 1
ATOM 1745 C C . CYS A 1 216 ? 24.161 9.600 -13.955 1.00 71.12 216 CYS A C 1
ATOM 1747 O O . CYS A 1 216 ? 24.407 10.598 -13.282 1.00 71.12 216 CYS A O 1
ATOM 1749 N N . GLY A 1 217 ? 24.746 9.390 -15.141 1.00 54.72 217 GLY A N 1
ATOM 1750 C CA . GLY A 1 217 ? 25.855 10.205 -15.656 1.00 54.72 217 GLY A CA 1
ATOM 1751 C C . GLY A 1 217 ? 27.168 9.996 -14.876 1.00 54.72 217 GLY A C 1
ATOM 1752 O O . GLY A 1 217 ? 27.168 9.550 -13.731 1.00 54.72 217 GLY A O 1
ATOM 1753 N N . GLU A 1 218 ? 28.315 10.317 -15.489 1.00 48.16 218 GLU A N 1
ATOM 1754 C CA . GLU A 1 218 ? 29.656 10.102 -14.898 1.00 48.16 218 GLU A CA 1
ATOM 1755 C C . GLU A 1 218 ? 29.917 10.916 -13.601 1.00 48.16 218 GLU A C 1
ATOM 1757 O O . GLU A 1 218 ? 30.820 10.580 -12.831 1.00 48.16 218 GLU A O 1
ATOM 1762 N N . ASP A 1 219 ? 29.094 11.928 -13.294 1.0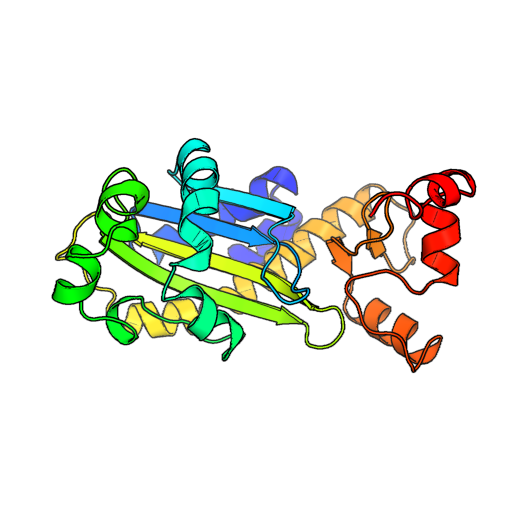0 46.28 219 ASP A N 1
ATOM 1763 C CA . ASP A 1 219 ? 29.304 12.873 -12.181 1.00 46.28 219 ASP A CA 1
ATOM 1764 C C . ASP A 1 219 ? 28.835 12.383 -10.791 1.00 46.28 219 ASP A C 1
ATOM 1766 O O . ASP A 1 219 ? 29.212 12.965 -9.767 1.00 46.28 219 ASP A O 1
ATOM 1770 N N . PHE A 1 220 ? 28.078 11.283 -10.699 1.00 42.41 220 PHE A N 1
ATOM 1771 C CA . PHE A 1 220 ? 27.600 10.757 -9.405 1.00 42.41 220 PHE A CA 1
ATOM 1772 C C . PHE A 1 220 ? 28.671 10.019 -8.582 1.00 42.41 220 PHE A C 1
ATOM 1774 O O . PHE A 1 220 ? 28.477 9.764 -7.390 1.00 42.41 220 PHE A O 1
ATOM 1781 N N . SER A 1 221 ? 29.837 9.744 -9.175 1.00 40.06 221 SER A N 1
ATOM 1782 C CA . SER A 1 221 ? 30.979 9.083 -8.518 1.00 40.06 221 SER A CA 1
ATOM 1783 C C . SER A 1 221 ? 31.551 9.873 -7.326 1.00 40.06 221 SER A C 1
ATOM 1785 O O . SER A 1 221 ? 32.344 9.343 -6.551 1.00 40.06 221 SER A O 1
ATOM 1787 N N . SER A 1 222 ? 31.154 11.139 -7.159 1.00 35.75 222 SER A N 1
ATOM 1788 C CA . SER A 1 222 ? 31.613 12.029 -6.086 1.00 35.75 222 SER A CA 1
ATOM 1789 C C . SER A 1 222 ? 30.785 11.956 -4.792 1.00 35.75 222 SER A C 1
ATOM 1791 O O . SER A 1 222 ? 31.262 12.402 -3.750 1.00 35.75 222 SER A O 1
ATOM 1793 N N . TYR A 1 223 ? 29.589 11.350 -4.810 1.00 38.38 223 TYR A N 1
ATOM 1794 C CA . TYR A 1 223 ? 28.701 11.302 -3.636 1.00 38.38 223 TYR A CA 1
ATOM 1795 C C . TYR A 1 223 ? 28.842 10.041 -2.767 1.00 38.38 223 TYR A C 1
ATOM 1797 O O . TYR A 1 223 ? 28.392 10.041 -1.625 1.00 38.38 223 TYR A O 1
ATOM 1805 N N . GLN A 1 224 ? 29.522 8.991 -3.242 1.00 38.06 224 GLN A N 1
ATOM 1806 C CA . GLN A 1 224 ? 29.757 7.769 -2.453 1.00 38.06 224 GLN A CA 1
ATOM 1807 C C . GLN A 1 224 ? 30.954 7.849 -1.482 1.00 38.06 224 GLN A C 1
ATOM 1809 O O . GLN A 1 224 ? 31.257 6.863 -0.818 1.00 38.06 224 GLN A O 1
ATOM 1814 N N . GLN A 1 225 ? 31.631 8.999 -1.355 1.00 31.92 225 GLN A N 1
ATOM 1815 C CA . GLN A 1 225 ? 32.738 9.180 -0.394 1.00 31.92 225 GLN A CA 1
ATOM 1816 C C . GLN A 1 225 ? 32.364 9.931 0.893 1.00 31.92 225 GLN A C 1
ATOM 1818 O O . GLN A 1 225 ? 33.242 10.253 1.693 1.00 31.92 225 GLN A O 1
ATOM 1823 N N . CYS A 1 226 ? 31.082 10.184 1.150 1.00 34.91 226 CYS A N 1
ATOM 1824 C CA . CYS A 1 226 ? 30.634 10.661 2.458 1.00 34.91 226 CYS A CA 1
ATOM 1825 C C . CYS A 1 226 ? 29.510 9.783 2.999 1.00 34.91 226 CYS A C 1
ATOM 1827 O O . CYS A 1 226 ? 28.358 10.192 2.966 1.00 34.91 226 CYS A O 1
ATOM 1829 N N . HIS A 1 227 ? 29.869 8.601 3.500 1.00 36.94 227 HIS A N 1
ATOM 1830 C CA . HIS A 1 227 ? 29.292 7.996 4.702 1.00 36.94 227 HIS A CA 1
ATOM 1831 C C . HIS A 1 227 ? 30.299 7.022 5.317 1.00 36.94 227 HIS A C 1
ATOM 1833 O O . HIS A 1 227 ? 30.874 6.212 4.556 1.00 36.94 227 HIS A O 1
#

=== Feature glossary ===
Reading guide. The protein is described through the following features:

Foldseek 3Di. A 3Di character summarizes, for each residue, the relative orientation of the Cα frame of its nearest spatial neighbor. Because it encodes fold topology rather than chemistry, 3Di alignments detect remote structural similarity that sequence alignment misses.

Contact-map, Ramachandran, and PAE plots. Plot images: a contact map (which residues are close in 3D, as an N×N binary image), a Ramachandran scatter (backbone torsion angles, revealing secondary-structure composition at a glance), and — for AlphaFold structures — a PAE heatmap (pairwise prediction confidence).

Radius of gyration, Cα contacts, bounding box. Radius of gyration (Rg) is the root-mean-square distance of Cα atoms from their centroid — a single number for overall size and compactness. A globular domain of N residues has Rg ≈ 2.2·N^0.38 Å; an extended or disordered chain has a much larger Rg. The Cα contact count is the number of residue pairs whose Cα atoms are within 8 Å and are more than four positions apart in sequence — a standard proxy for tertiary packing density. The bounding box is the smallest axis-aligned box enclosing all Cα atoms.

Secondary structure (8-state, DSSP). Eight-state secondary structure (DSSP): H is the canonical α-helix, G the tighter 3₁₀-helix, I the wider π-helix; E/B are β-structure, T and S are turns and bends, and '-' is everything else. DSSP derives these from the pattern of main-chain N–H···O=C hydrogen bonds, not from the sequence.

B-factor. B-factor (Debye–Waller factor) reflects atomic displacement in the crystal lattice. It is an experimental observable (units Å²), not a prediction; low values mean the atom is pinned down, high values mean it moves or is heterogeneous across the crystal.

pLDDT. pLDDT is the predicted lDDT-Cα score: AlphaFold's confidence that the local environment of each residue (all inter-atomic distances within 15 Å) is correctly placed. It is a per-residue number between 0 and 100, with higher meaning more reliable.

Nearest PDB structures. Nearest PDB neighbors are the top structural matches found by Foldseek when searching this structure against the entire Protein Data Bank. Each hit reports a TM-score (0 to 1; >0.5 almost always implies the same fold) and an E-value. These are *structural* homologs — they may share no detectable sequence similarity.

Solvent-accessible surface area. Accessible surface area quantifies burial. A residue with SASA near zero is packed into the hydrophobic core; one with SASA >100 Å² sits on the surface. Computed here via the Shrake–Rupley numerical algorithm with a 1.4 Å probe.

Rendered structure images. Structure images are PyMOL renders from six orthogonal camera directions. Cartoon representation draws helices as coils and strands as arrows; sticks shows the backbone as bonds; surface shows the solvent-excluded envelope. Rainbow coloring maps sequence position to hue (blue→red, N→C); chain coloring assigns a distinct color per polypeptide.

Backbone torsions (φ/ψ). φ (phi) and ψ (psi) are the two rotatable backbone dihedrals per residue: φ is the C(i-1)–N–Cα–C torsion, ψ is the N–Cα–C–N(i+1) torsion, both in degrees on (−180°, 180°]. α-helical residues cluster near (−60°, −45°); β-strand residues near (−120°, +130°). A Ramachandran plot is simply a scatter of (φ, ψ) for every residue.

Predicted aligned error. Predicted Aligned Error (PAE) is an AlphaFold confidence matrix: entry (i, j) is the expected error in the position of residue j, in ångströms, when the prediction is superimposed on the true structure at residue i. Low PAE within a block of residues means that block is internally rigid and well-predicted; high PAE between two blocks means their relative placement is uncertain even if each block individually is confident.

mmCIF coordinates. Structure coordinates are given as an mmCIF _atom_site loop: one row per atom with element, residue name, chain id, sequence number, and x/y/z position in Å. Only the four main-chain atoms per residue are included here; side chains are omitted to keep the record compact.

InterPro / GO / CATH / organism. Database cross-references. InterPro integrates a dozen domain/family signature databases into unified entries with residue-range hits. GO terms attach function/process/location labels with evidence codes. CATH codes position the fold in a four-level structural taxonomy. Organism is the NCBI-taxonomy species name.

Secondary structure (3-state, P-SEA). SS3 is a coarse helix/strand/coil call (letters a/b/c) made by the P-SEA algorithm from inter-Cα distances and dihedrals. It is less detailed than DSSP but needs only Cα positions.

Sequence. Sequence gives the chain of amino acids in standard one-letter code (A=alanine, C=cysteine, …, Y=tyrosine), read N→C. It is the only feature that is directly encoded by the gene; all structural features are derived from the folded form of this sequence.